Protein AF-0000000071014652 (afdb_homodimer)

Radius of gyration: 16.75 Å; Cα contacts (8 Å, |Δi|>4): 518; chains: 2; bounding box: 38×45×38 Å

Secondary structure (DSSP, 8-state):
-EE----SSS-EEEEEEEEBPTT-HHHHHHHHHHHHHHHTT-TT--SEEEEESSSSEEEEEEEESSHHHHHHHHTSHHHHHHH-HHHHHHHBSSPPEEEEEEEEEEES----/-EE----SSS-EEEEEEEEBPTT-HHHHHHHHHHHHHHHTT-TT--SEEEEESSSSEEEEEEEESSHHHHHHHHTSHHHHHHH-HHHHHHHBSSPPEEEEEEEEEEES----

Nearest PDB structures (foldseek):
  2pd1-assembly1_A  TM=9.153E-01  e=3.533E-10  Nitrosomonas europaea
  4zos-assembly1_C  TM=8.250E-01  e=2.456E-05  Yersinia enterocolitica subsp. enterocolitica 8081
  2gff-assembly1_A  TM=8.406E-01  e=6.151E-05  Yersinia pestis
  4dpo-assembly1_B  TM=8.652E-01  e=8.538E-05  Methanosarcina mazei Go1
  4hl9-assembly4_H  TM=8.209E-01  e=1.645E-04  Rhodospirillum rubrum ATCC 11170

Solvent-accessible surface area (backbone atoms only — not comparable to full-atom values): 11098 Å² total; per-residue (Å²): 84,81,43,65,63,80,78,72,83,41,39,26,31,43,44,32,44,35,42,34,25,91,89,22,40,67,58,49,53,48,48,49,52,53,34,49,62,37,41,74,75,33,46,35,54,12,38,33,35,33,34,36,55,48,86,44,35,34,34,35,44,36,27,14,48,20,60,68,32,46,53,52,45,55,75,31,64,41,33,48,58,70,63,35,52,72,62,46,62,69,34,27,71,52,77,49,38,35,34,33,27,40,47,77,44,66,56,63,76,53,32,94,85,81,42,64,64,80,79,73,84,40,40,28,32,42,44,32,44,36,43,34,25,92,91,22,39,67,58,49,54,49,49,50,52,52,33,49,64,37,42,73,75,32,46,36,54,12,38,33,36,34,33,36,55,48,88,45,34,34,34,34,44,35,28,12,48,21,60,66,32,47,53,52,46,54,76,31,63,42,31,49,57,69,62,35,52,74,62,45,60,70,34,27,71,54,77,49,38,35,33,33,28,40,46,78,43,66,54,62,77,56,34,93

Organism: NCBI:txid2759526

Foldseek 3Di:
DEDDDQPDKFKKKKKKKFFWDVPLLVVVVVLVVQLVVFCVPQQQKDDKDWADDDSGIIIIMIMGGTPVSVVVSCVTPNVVSLVPCVSRVVTTPDRMYMYIDDDPDDDDDGGD/DEDDDQPDKFKKKKKKKFFWDVPLLVVVVVLVVQLVVFCVPQQQKDDKDWADDDSGIIIIMIMGGTPVSVVVSCVTPNVVSLVPCVSRVVTTPDRMYMYIDDDPDDDDDGGD

InterPro domains:
  IPR011008 Dimeric alpha-beta barrel [SSF54909] (13-105)

Structure (mmCIF, N/CA/C/O backbone):
data_AF-0000000071014652-model_v1
#
loop_
_entity.id
_entity.type
_entity.pdbx_description
1 polymer 'Antibiotic biosynthesis monooxygenase'
#
loop_
_atom_site.group_PDB
_atom_site.id
_atom_site.type_symbol
_atom_site.label_atom_id
_atom_site.label_alt_id
_atom_site.label_comp_id
_atom_site.label_asym_id
_atom_site.label_entity_id
_atom_site.label_seq_id
_atom_site.pdbx_PDB_ins_code
_atom_site.Cartn_x
_atom_site.Cartn_y
_atom_site.Cartn_z
_atom_site.occupancy
_atom_site.B_iso_or_equiv
_atom_site.auth_seq_id
_atom_site.auth_comp_id
_atom_site.auth_asym_id
_atom_site.auth_atom_id
_atom_site.pdbx_PDB_model_num
ATOM 1 N N . MET A 1 1 ? -9.422 -13.297 3.721 1 87.81 1 MET A N 1
ATOM 2 C CA . MET A 1 1 ? -10.289 -12.438 4.516 1 87.81 1 MET A CA 1
ATOM 3 C C . MET A 1 1 ? -10.289 -11.008 3.971 1 87.81 1 MET A C 1
ATOM 5 O O . MET A 1 1 ? -9.266 -10.523 3.494 1 87.81 1 MET A O 1
ATOM 9 N N . VAL A 1 2 ? -11.555 -10.391 4.02 1 91 2 VAL A N 1
ATOM 10 C CA . VAL A 1 2 ? -11.68 -9.023 3.52 1 91 2 VAL A CA 1
ATOM 11 C C . VAL A 1 2 ? -12.18 -8.109 4.633 1 91 2 VAL A C 1
ATOM 13 O O . VAL A 1 2 ? -13.172 -8.414 5.297 1 91 2 VAL A O 1
ATOM 16 N N . THR A 1 3 ? -11.414 -7.051 4.844 1 95.62 3 THR A N 1
ATOM 17 C CA . THR A 1 3 ? -11.797 -6.055 5.84 1 95.62 3 THR A CA 1
ATOM 18 C C . THR A 1 3 ? -12 -4.691 5.191 1 95.62 3 THR A C 1
ATOM 20 O O . THR A 1 3 ? -11.312 -4.348 4.223 1 95.62 3 THR A O 1
ATOM 23 N N . GLY A 1 4 ? -12.938 -3.902 5.754 1 94.88 4 GLY A N 1
ATOM 24 C CA . GLY A 1 4 ? -13.195 -2.547 5.297 1 94.88 4 GLY A CA 1
ATOM 25 C C . GLY A 1 4 ? -14.469 -2.422 4.488 1 94.88 4 GLY A C 1
ATOM 26 O O . GLY A 1 4 ? -15.055 -3.428 4.082 1 94.88 4 GLY A O 1
ATOM 27 N N . GLU A 1 5 ? -14.93 -1.155 4.301 1 92.31 5 GLU A N 1
ATOM 28 C CA . GLU A 1 5 ? -16.156 -0.876 3.57 1 92.31 5 GLU A CA 1
ATOM 29 C C . GLU A 1 5 ? -15.883 -0.065 2.309 1 92.31 5 GLU A C 1
ATOM 31 O O . GLU A 1 5 ? -14.812 0.523 2.166 1 92.31 5 GLU A O 1
ATOM 36 N N . ASN A 1 6 ? -16.797 -0.067 1.393 1 92.88 6 ASN A N 1
ATOM 37 C CA . ASN A 1 6 ? -16.672 0.708 0.164 1 92.88 6 ASN A CA 1
ATOM 38 C C . ASN A 1 6 ? -16.75 2.207 0.435 1 92.88 6 ASN A C 1
ATOM 40 O O . ASN A 1 6 ? -16 2.99 -0.164 1 92.88 6 ASN A O 1
ATOM 44 N N . GLY A 1 7 ? -17.594 2.555 1.396 1 92.56 7 GLY A N 1
ATOM 45 C CA . GLY A 1 7 ? -17.844 3.975 1.589 1 92.56 7 GLY A CA 1
ATOM 46 C C . GLY A 1 7 ? -18.406 4.652 0.357 1 92.56 7 GLY A C 1
ATOM 47 O O . GLY A 1 7 ? -19.094 4.016 -0.444 1 92.56 7 GLY A O 1
ATOM 48 N N . GLU A 1 8 ? -18.203 5.992 0.242 1 95.25 8 GLU A N 1
ATOM 49 C CA . GLU A 1 8 ? -18.641 6.77 -0.912 1 95.25 8 GLU A CA 1
ATOM 50 C C . GLU A 1 8 ? -17.781 6.469 -2.139 1 95.25 8 GLU A C 1
ATOM 52 O O . GLU A 1 8 ? -16.594 6.172 -2.016 1 95.25 8 GLU A O 1
ATOM 57 N N . ASP A 1 9 ? -18.422 6.625 -3.289 1 97.81 9 ASP A N 1
ATOM 58 C CA . ASP A 1 9 ? -17.672 6.363 -4.516 1 97.81 9 ASP A CA 1
ATOM 59 C C . ASP A 1 9 ? -16.531 7.352 -4.68 1 97.81 9 ASP A C 1
ATOM 61 O O . ASP A 1 9 ? -16.578 8.461 -4.152 1 97.81 9 ASP A O 1
ATOM 65 N N . GLY A 1 10 ? -15.469 6.941 -5.383 1 97.69 10 GLY A N 1
ATOM 66 C CA . GLY A 1 10 ? -14.211 7.645 -5.602 1 97.69 10 GLY A CA 1
ATOM 67 C C . GLY A 1 10 ? -13.039 6.711 -5.836 1 97.69 10 GLY A C 1
ATOM 68 O O . GLY A 1 10 ? -13.227 5.523 -6.109 1 97.69 10 GLY A O 1
ATOM 69 N N . HIS A 1 11 ? -11.922 7.301 -5.777 1 98.44 11 HIS A N 1
ATOM 70 C CA . HIS A 1 11 ? -10.734 6.465 -5.934 1 98.44 11 HIS A CA 1
ATOM 71 C C . HIS A 1 11 ? -10.609 5.465 -4.789 1 98.44 11 HIS A C 1
ATOM 73 O O . HIS A 1 11 ? -10.781 5.824 -3.625 1 98.44 11 HIS A O 1
ATOM 79 N N . LYS A 1 12 ? -10.352 4.16 -5.141 1 98.5 12 LYS A N 1
ATOM 80 C CA . LYS A 1 12 ? -10.266 3.049 -4.199 1 98.5 12 LYS A CA 1
ATOM 81 C C . LYS A 1 12 ? -8.914 2.338 -4.312 1 98.5 12 LYS A C 1
ATOM 83 O O . LYS A 1 12 ? -8.203 2.5 -5.305 1 98.5 12 LYS A O 1
ATOM 88 N N . ALA A 1 13 ? -8.641 1.597 -3.273 1 98.38 13 ALA A N 1
ATOM 89 C CA . ALA A 1 13 ? -7.473 0.725 -3.336 1 98.38 13 ALA A CA 1
ATOM 90 C C . ALA A 1 13 ? -7.688 -0.542 -2.512 1 98.38 13 ALA A C 1
ATOM 92 O O . ALA A 1 13 ? -8.625 -0.62 -1.715 1 98.38 13 ALA A O 1
ATOM 93 N N . PHE A 1 14 ? -6.918 -1.522 -2.83 1 98.12 14 PHE A N 1
ATOM 94 C CA . PHE A 1 14 ? -6.68 -2.654 -1.94 1 98.12 14 PHE A CA 1
ATOM 95 C C . PHE A 1 14 ? -5.266 -2.605 -1.369 1 98.12 14 PHE A C 1
ATOM 97 O O . PHE A 1 14 ? -4.316 -2.27 -2.078 1 98.12 14 PHE A O 1
ATOM 104 N N . TYR A 1 15 ? -5.172 -2.846 -0.103 1 98.31 15 TYR A N 1
ATOM 105 C CA . TYR A 1 15 ? -3.945 -3.389 0.469 1 98.31 15 TYR A CA 1
ATOM 106 C C . TYR A 1 15 ? -4.113 -4.863 0.821 1 98.31 15 TYR A C 1
ATOM 108 O O . TYR A 1 15 ? -5.055 -5.234 1.528 1 98.31 15 TYR A O 1
ATOM 116 N N . ILE A 1 16 ? -3.203 -5.699 0.395 1 98 16 ILE A N 1
ATOM 117 C CA . ILE A 1 16 ? -3.303 -7.137 0.625 1 98 16 ILE A CA 1
ATOM 118 C C . ILE A 1 16 ? -2.053 -7.629 1.353 1 98 16 ILE A C 1
ATOM 120 O O . ILE A 1 16 ? -0.931 -7.387 0.904 1 98 16 ILE A O 1
ATOM 124 N N . HIS A 1 17 ? -2.256 -8.227 2.457 1 98 17 HIS A N 1
ATOM 125 C CA . HIS A 1 17 ? -1.185 -8.836 3.238 1 98 17 HIS A CA 1
ATOM 126 C C . HIS A 1 17 ? -1.056 -10.328 2.93 1 98 17 HIS A C 1
ATOM 128 O O . HIS A 1 17 ? -2.051 -11.055 2.936 1 98 17 HIS A O 1
ATOM 134 N N . ILE A 1 18 ? 0.163 -10.75 2.676 1 98.31 18 ILE A N 1
ATOM 135 C CA . ILE A 1 18 ? 0.426 -12.117 2.236 1 98.31 18 ILE A CA 1
ATOM 136 C C . ILE A 1 18 ? 1.595 -12.695 3.029 1 98.31 18 ILE A C 1
ATOM 138 O O . ILE A 1 18 ? 2.684 -12.117 3.059 1 98.31 18 ILE A O 1
ATOM 142 N N . GLU A 1 19 ? 1.359 -13.828 3.664 1 98.56 19 GLU A N 1
ATOM 143 C CA . GLU A 1 19 ? 2.404 -14.516 4.422 1 98.56 19 GLU A CA 1
ATOM 144 C C . GLU A 1 19 ? 2.725 -15.875 3.812 1 98.56 19 GLU A C 1
ATOM 146 O O . GLU A 1 19 ? 1.879 -16.766 3.805 1 98.56 19 GLU A O 1
ATOM 151 N N . ALA A 1 20 ? 3.967 -16.062 3.412 1 98.75 20 ALA A N 1
ATOM 152 C CA . ALA A 1 20 ? 4.414 -17.328 2.82 1 98.75 20 ALA A CA 1
ATOM 153 C C . ALA A 1 20 ? 4.637 -18.391 3.895 1 98.75 20 ALA A C 1
ATOM 155 O O . ALA A 1 20 ? 5.129 -18.078 4.984 1 98.75 20 ALA A O 1
ATOM 156 N N . ARG A 1 21 ? 4.332 -19.625 3.531 1 98.38 21 ARG A N 1
ATOM 157 C CA . ARG A 1 21 ? 4.852 -20.734 4.324 1 98.38 21 ARG A CA 1
ATOM 158 C C . ARG A 1 21 ? 6.371 -20.812 4.223 1 98.38 21 ARG A C 1
ATOM 160 O O . ARG A 1 21 ? 6.945 -20.531 3.17 1 98.38 21 ARG A O 1
ATOM 167 N N . PRO A 1 22 ? 6.941 -21.281 5.41 1 97.81 22 PRO A N 1
ATOM 168 C CA . PRO A 1 22 ? 8.391 -21.469 5.309 1 97.81 22 PRO A CA 1
ATOM 169 C C . PRO A 1 22 ? 8.789 -22.359 4.129 1 97.81 22 PRO A C 1
ATOM 171 O O . PRO A 1 22 ? 8.227 -23.438 3.943 1 97.81 22 PRO A O 1
ATOM 174 N N . GLY A 1 23 ? 9.688 -21.828 3.307 1 98.44 23 GLY A N 1
ATOM 175 C CA . GLY A 1 23 ? 10.18 -22.578 2.168 1 98.44 23 GLY A CA 1
ATOM 176 C C . GLY A 1 23 ? 9.383 -22.344 0.901 1 98.44 23 GLY A C 1
ATOM 177 O O . GLY A 1 23 ? 9.734 -22.844 -0.167 1 98.44 23 GLY A O 1
ATOM 178 N N . LYS A 1 24 ? 8.32 -21.562 0.998 1 98.75 24 LYS A N 1
ATOM 179 C CA . LYS A 1 24 ? 7.438 -21.344 -0.147 1 98.75 24 LYS A CA 1
ATOM 180 C C . LYS A 1 24 ? 7.543 -19.906 -0.658 1 98.75 24 LYS A C 1
ATOM 182 O O . LYS A 1 24 ? 6.648 -19.438 -1.36 1 98.75 24 LYS A O 1
ATOM 187 N N . GLU A 1 25 ? 8.625 -19.25 -0.321 1 98.62 25 GLU A N 1
ATOM 188 C CA . GLU A 1 25 ? 8.789 -17.844 -0.679 1 98.62 25 GLU A CA 1
ATOM 189 C C . GLU A 1 25 ? 8.812 -17.656 -2.193 1 98.62 25 GLU A C 1
ATOM 191 O O . GLU A 1 25 ? 8.18 -16.75 -2.723 1 98.62 25 GLU A O 1
ATOM 196 N N . ASP A 1 26 ? 9.516 -18.516 -2.896 1 98.62 26 ASP A N 1
ATOM 197 C CA . ASP A 1 26 ? 9.609 -18.391 -4.348 1 98.62 26 ASP A CA 1
ATOM 198 C C . ASP A 1 26 ? 8.266 -18.656 -5.012 1 98.62 26 ASP A C 1
ATOM 200 O O . ASP A 1 26 ? 7.953 -18.078 -6.055 1 98.62 26 ASP A O 1
ATOM 204 N N . ASP A 1 27 ? 7.508 -19.484 -4.426 1 98.69 27 ASP A N 1
ATOM 205 C CA . ASP A 1 27 ? 6.172 -19.766 -4.949 1 98.69 27 ASP A CA 1
ATOM 206 C C . ASP A 1 27 ? 5.27 -18.547 -4.82 1 98.69 27 ASP A C 1
ATOM 208 O O . ASP A 1 27 ? 4.434 -18.281 -5.691 1 98.69 27 ASP A O 1
ATOM 212 N N . VAL A 1 28 ? 5.426 -17.812 -3.752 1 98.56 28 VAL A N 1
ATOM 213 C CA . VAL A 1 28 ? 4.645 -16.594 -3.568 1 98.56 28 VAL A CA 1
ATOM 214 C C . VAL A 1 28 ? 5.082 -15.539 -4.582 1 98.56 28 VAL A C 1
ATOM 216 O O . VAL A 1 28 ? 4.246 -14.836 -5.16 1 98.56 28 VAL A O 1
ATOM 219 N N . VAL A 1 29 ? 6.379 -15.477 -4.824 1 98.62 29 VAL A N 1
ATOM 220 C CA . VAL A 1 29 ? 6.879 -14.555 -5.84 1 98.62 29 VAL A CA 1
ATOM 221 C C . VAL A 1 29 ? 6.285 -14.914 -7.199 1 98.62 29 VAL A C 1
ATOM 223 O O . VAL A 1 29 ? 5.879 -14.031 -7.957 1 98.62 29 VAL A O 1
ATOM 226 N N . GLN A 1 30 ? 6.188 -16.172 -7.488 1 98.31 30 GLN A N 1
ATOM 227 C CA . GLN A 1 30 ? 5.578 -16.625 -8.734 1 98.31 30 GLN A CA 1
ATOM 228 C C . GLN A 1 30 ? 4.094 -16.266 -8.781 1 98.31 30 GLN A C 1
ATOM 230 O O . GLN A 1 30 ? 3.574 -15.867 -9.828 1 98.31 30 GLN A O 1
ATOM 235 N N . MET A 1 31 ? 3.455 -16.422 -7.676 1 97.81 31 MET A N 1
ATOM 236 C CA . MET A 1 31 ? 2.049 -16.047 -7.613 1 97.81 31 MET A CA 1
ATOM 237 C C . MET A 1 31 ? 1.873 -14.562 -7.926 1 97.81 31 MET A C 1
ATOM 239 O O . MET A 1 31 ? 0.966 -14.18 -8.664 1 97.81 31 MET A O 1
ATOM 243 N N . LEU A 1 32 ? 2.707 -13.727 -7.359 1 98.06 32 LEU A N 1
ATOM 244 C CA . LEU A 1 32 ? 2.658 -12.297 -7.637 1 98.06 32 LEU A CA 1
ATOM 245 C C . LEU A 1 32 ? 2.895 -12.023 -9.117 1 98.06 32 LEU A C 1
ATOM 247 O O . LEU A 1 32 ? 2.254 -11.141 -9.695 1 98.06 32 LEU A O 1
ATOM 251 N N . ARG A 1 33 ? 3.801 -12.789 -9.711 1 98.06 33 ARG A N 1
ATOM 252 C CA . ARG A 1 33 ? 4.062 -12.648 -11.141 1 98.06 33 ARG A CA 1
ATOM 253 C C . ARG A 1 33 ? 2.83 -13.008 -11.961 1 98.06 33 ARG A C 1
ATOM 255 O O . ARG A 1 33 ? 2.523 -12.352 -12.961 1 98.06 33 ARG A O 1
ATOM 262 N N . ASP A 1 34 ? 2.209 -14.055 -11.562 1 97.31 34 ASP A N 1
ATOM 263 C CA . ASP A 1 34 ? 0.998 -14.477 -12.258 1 97.31 34 ASP A CA 1
ATOM 264 C C . ASP A 1 34 ? -0.098 -13.422 -12.148 1 97.31 34 ASP A C 1
ATOM 266 O O . ASP A 1 34 ? -0.785 -13.133 -13.133 1 97.31 34 ASP A O 1
ATOM 270 N N . ILE A 1 35 ? -0.308 -12.875 -10.977 1 96.81 35 ILE A N 1
ATOM 271 C CA . ILE A 1 35 ? -1.307 -11.828 -10.766 1 96.81 35 ILE A CA 1
ATOM 272 C C . ILE A 1 35 ? -0.972 -10.617 -11.633 1 96.81 35 ILE A C 1
ATOM 274 O O . ILE A 1 35 ? -1.857 -10.031 -12.258 1 96.81 35 ILE A O 1
ATOM 278 N N . TYR A 1 36 ? 0.297 -10.289 -11.656 1 97.19 36 TYR A N 1
ATOM 279 C CA . TYR A 1 36 ? 0.774 -9.195 -12.492 1 97.19 36 TYR A CA 1
ATOM 280 C C . TYR A 1 36 ? 0.375 -9.414 -13.945 1 97.19 36 TYR A C 1
ATOM 282 O O . TYR A 1 36 ? -0.113 -8.492 -14.609 1 97.19 36 TYR A O 1
ATOM 290 N N . GLY A 1 37 ? 0.595 -10.555 -14.445 1 96.69 37 GLY A N 1
ATOM 291 C CA . GLY A 1 37 ? 0.185 -10.883 -15.797 1 96.69 37 GLY A CA 1
ATOM 292 C C . GLY A 1 37 ? -1.289 -10.633 -16.062 1 96.69 37 GLY A C 1
ATOM 293 O O . GLY A 1 37 ? -1.663 -10.125 -17.109 1 96.69 37 GLY A O 1
ATOM 294 N N . CYS A 1 38 ? -2.111 -10.914 -15.102 1 95.31 38 CYS A N 1
ATOM 295 C CA . CYS A 1 38 ? -3.551 -10.719 -15.227 1 95.31 38 CYS A CA 1
ATOM 296 C C . CYS A 1 38 ? -3.9 -9.234 -15.219 1 95.31 38 CYS A C 1
ATOM 298 O O . CYS A 1 38 ? -4.715 -8.781 -16.016 1 95.31 38 CYS A O 1
ATOM 300 N N . VAL A 1 39 ? -3.332 -8.445 -14.273 1 95.19 39 VAL A N 1
ATOM 301 C CA . VAL A 1 39 ? -3.736 -7.062 -14.055 1 95.19 39 VAL A CA 1
ATOM 302 C C . VAL A 1 39 ? -3.324 -6.207 -15.25 1 95.19 39 VAL A C 1
ATOM 304 O O . VAL A 1 39 ? -3.906 -5.145 -15.492 1 95.19 39 VAL A O 1
ATOM 307 N N . LEU A 1 40 ? -2.301 -6.707 -16.031 1 95 40 LEU A N 1
ATOM 308 C CA . LEU A 1 40 ? -1.867 -5.969 -17.219 1 95 40 LEU A CA 1
ATOM 309 C C . LEU A 1 40 ? -3.01 -5.82 -18.219 1 95 40 LEU A C 1
ATOM 311 O O . LEU A 1 40 ? -3.07 -4.832 -18.953 1 95 40 LEU A O 1
ATOM 315 N N . ASP A 1 41 ? -3.961 -6.676 -18.156 1 92.12 41 ASP A N 1
ATOM 316 C CA . ASP A 1 41 ? -5.074 -6.672 -19.109 1 92.12 41 ASP A CA 1
ATOM 317 C C . ASP A 1 41 ? -6.316 -6.039 -18.484 1 92.12 41 ASP A C 1
ATOM 319 O O . ASP A 1 41 ? -7.391 -6.043 -19.094 1 92.12 41 ASP A O 1
ATOM 323 N N . GLU A 1 42 ? -6.172 -5.523 -17.297 1 94.25 42 GLU A N 1
ATOM 324 C CA . GLU A 1 42 ? -7.285 -4.891 -16.594 1 94.25 42 GLU A CA 1
ATOM 325 C C . GLU A 1 42 ? -7.152 -3.373 -16.594 1 94.25 42 GLU A C 1
ATOM 327 O O . GLU A 1 42 ? -6.418 -2.807 -15.781 1 94.25 42 GLU A O 1
ATOM 332 N N . SER A 1 43 ? -7.949 -2.721 -17.406 1 93.56 43 SER A N 1
ATOM 333 C CA . SER A 1 43 ? -7.7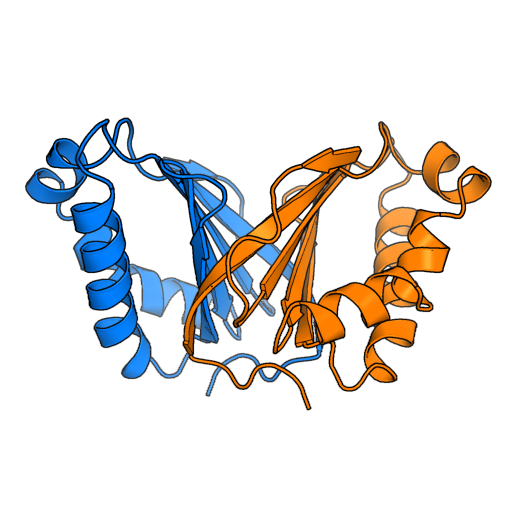62 -1.296 -17.656 1 93.56 43 SER A CA 1
ATOM 334 C C . SER A 1 43 ? -8.062 -0.473 -16.406 1 93.56 43 SER A C 1
ATOM 336 O O . SER A 1 43 ? -7.438 0.567 -16.172 1 93.56 43 SER A O 1
ATOM 338 N N . ALA A 1 44 ? -8.961 -0.932 -15.547 1 95.19 44 ALA A N 1
ATOM 339 C CA . ALA A 1 44 ? -9.344 -0.152 -14.375 1 95.19 44 ALA A CA 1
ATOM 340 C C . ALA A 1 44 ? -8.422 -0.45 -13.195 1 95.19 44 ALA A C 1
ATOM 342 O O . ALA A 1 44 ? -8.531 0.185 -12.141 1 95.19 44 ALA A O 1
ATOM 343 N N . THR A 1 45 ? -7.508 -1.448 -13.359 1 94.5 45 THR A N 1
ATOM 344 C CA . THR A 1 45 ? -6.594 -1.809 -12.281 1 94.5 45 THR A CA 1
ATOM 345 C C . THR A 1 45 ? -5.238 -1.138 -12.469 1 94.5 45 THR A C 1
ATOM 347 O O . THR A 1 45 ? -4.516 -1.447 -13.422 1 94.5 45 THR A O 1
ATOM 350 N N . GLY A 1 46 ? -4.957 -0.278 -11.414 1 92.06 46 GLY A N 1
ATOM 351 C CA . GLY A 1 46 ? -3.658 0.371 -11.375 1 92.06 46 GLY A CA 1
ATOM 352 C C . GLY A 1 46 ? -3.736 1.84 -11.008 1 92.06 46 GLY A C 1
ATOM 353 O O . GLY A 1 46 ? -4.777 2.477 -11.188 1 92.06 46 GLY A O 1
ATOM 354 N N . PRO A 1 47 ? -2.482 2.146 -10.602 1 97.56 47 PRO A N 1
ATOM 355 C CA . PRO A 1 47 ? -1.188 1.494 -10.391 1 97.56 47 PRO A CA 1
ATOM 356 C C . PRO A 1 47 ? -1.293 0.222 -9.555 1 97.56 47 PRO A C 1
ATOM 358 O O . PRO A 1 47 ? -2.203 0.095 -8.734 1 97.56 47 PRO A O 1
ATOM 361 N N . TRP A 1 48 ? -0.427 -0.73 -9.828 1 98.12 48 TRP A N 1
ATOM 362 C CA . TRP A 1 48 ? -0.339 -2.012 -9.133 1 98.12 48 TRP A CA 1
ATOM 363 C C . TRP A 1 48 ? 1.098 -2.305 -8.711 1 98.12 48 TRP A C 1
ATOM 365 O O . TRP A 1 48 ? 2.027 -2.143 -9.508 1 98.12 48 TRP A O 1
ATOM 375 N N . PHE A 1 49 ? 1.269 -2.779 -7.398 1 98.75 49 PHE A N 1
ATOM 376 C CA . PHE A 1 49 ? 2.592 -3.08 -6.863 1 98.75 49 PHE A CA 1
ATOM 377 C C . PHE A 1 49 ? 2.576 -4.395 -6.09 1 98.75 49 PHE A C 1
ATOM 379 O O . PHE A 1 49 ? 1.816 -4.547 -5.129 1 98.75 49 PHE A O 1
ATOM 386 N N . GLY A 1 50 ? 3.344 -5.359 -6.477 1 98.62 50 GLY A N 1
ATOM 387 C CA . GLY A 1 50 ? 3.74 -6.465 -5.617 1 98.62 50 GLY A CA 1
ATOM 388 C C . GLY A 1 50 ? 5 -6.18 -4.824 1 98.62 50 GLY A C 1
ATOM 389 O O . GLY A 1 50 ? 6.031 -5.812 -5.395 1 98.62 50 GLY A O 1
ATOM 390 N N . VAL A 1 51 ? 4.902 -6.367 -3.477 1 98.75 51 VAL A N 1
ATOM 391 C CA . VAL A 1 51 ? 6 -5.898 -2.637 1 98.75 51 VAL A CA 1
ATOM 392 C C . VAL A 1 51 ? 6.422 -7.004 -1.672 1 98.75 51 VAL A C 1
ATOM 394 O O . VAL A 1 51 ? 5.68 -7.965 -1.454 1 98.75 51 VAL A O 1
ATOM 397 N N . ARG A 1 52 ? 7.629 -6.863 -1.158 1 98.56 52 ARG A N 1
ATOM 398 C CA . ARG A 1 52 ? 8.164 -7.754 -0.134 1 98.56 52 ARG A CA 1
ATOM 399 C C . ARG A 1 52 ? 8.633 -6.965 1.085 1 98.56 52 ARG A C 1
ATOM 401 O O . ARG A 1 52 ? 9.383 -5.992 0.954 1 98.56 52 ARG A O 1
ATOM 408 N N . TYR A 1 53 ? 8.156 -7.383 2.301 1 97.94 53 TYR A N 1
ATOM 409 C CA . TYR A 1 53 ? 8.523 -6.773 3.574 1 97.94 53 TYR A CA 1
ATOM 410 C C . TYR A 1 53 ? 9.719 -7.488 4.195 1 97.94 53 TYR A C 1
ATOM 412 O O . TYR A 1 53 ? 10.594 -6.844 4.777 1 97.94 53 TYR A O 1
ATOM 420 N N . SER A 1 54 ? 9.68 -8.742 4.133 1 97.06 54 SER A N 1
ATOM 421 C CA . SER A 1 54 ?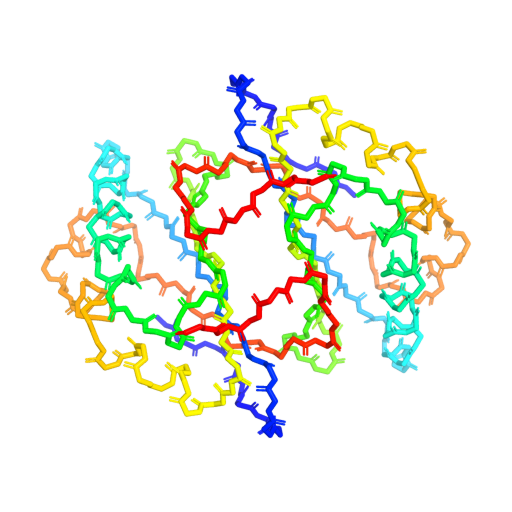 10.648 -9.672 4.711 1 97.06 54 SER A CA 1
ATOM 422 C C . SER A 1 54 ? 10.773 -10.938 3.871 1 97.06 54 SER A C 1
ATOM 424 O O . SER A 1 54 ? 10.086 -11.086 2.859 1 97.06 54 SER A O 1
ATOM 426 N N . PRO A 1 55 ? 11.617 -11.812 4.246 1 96.19 55 PRO A N 1
ATOM 427 C CA . PRO A 1 55 ? 11.742 -13.031 3.445 1 96.19 55 PRO A CA 1
ATOM 428 C C . PRO A 1 55 ? 10.406 -13.75 3.254 1 96.19 55 PRO A C 1
ATOM 430 O O . PRO A 1 55 ? 10.148 -14.305 2.186 1 96.19 55 PRO A O 1
ATOM 433 N N . THR A 1 56 ? 9.5 -13.68 4.273 1 97.88 56 THR A N 1
ATOM 434 C CA . THR A 1 56 ? 8.297 -14.5 4.18 1 97.88 56 THR A CA 1
ATOM 435 C C . THR A 1 56 ? 7.051 -13.625 4.062 1 97.88 56 THR A C 1
ATOM 437 O O . THR A 1 56 ? 5.945 -14.133 3.865 1 97.88 56 THR A O 1
ATOM 440 N N . THR A 1 57 ? 7.184 -12.266 4.246 1 98.31 57 THR A N 1
ATOM 441 C CA . THR A 1 57 ? 6.031 -11.375 4.238 1 98.31 57 THR A CA 1
ATOM 442 C C . THR A 1 57 ? 5.996 -10.547 2.957 1 98.31 57 THR A C 1
ATOM 444 O O . THR A 1 57 ? 6.957 -9.844 2.639 1 98.31 57 THR A O 1
ATOM 447 N N . PHE A 1 58 ? 4.871 -10.672 2.262 1 98.75 58 PHE A N 1
ATOM 448 C CA . PHE A 1 58 ? 4.641 -9.977 1 1 98.75 58 PHE A CA 1
ATOM 449 C C . PHE A 1 58 ? 3.352 -9.164 1.057 1 98.75 58 PHE A C 1
ATOM 451 O O . PHE A 1 58 ? 2.617 -9.227 2.045 1 98.75 58 PHE A O 1
ATOM 458 N N . GLY A 1 59 ? 3.141 -8.414 -0.022 1 98.44 59 GLY A N 1
ATOM 459 C CA . GLY A 1 59 ? 1.916 -7.637 -0.125 1 98.44 59 GLY A CA 1
ATOM 460 C C . GLY A 1 59 ? 1.633 -7.152 -1.535 1 98.44 59 GLY A C 1
ATOM 461 O O . GLY A 1 59 ? 2.463 -7.32 -2.432 1 98.44 59 GLY A O 1
ATOM 462 N N . ILE A 1 60 ? 0.483 -6.629 -1.677 1 98.69 60 ILE A N 1
ATOM 463 C CA . ILE A 1 60 ? 0.066 -5.93 -2.887 1 98.69 60 ILE A CA 1
ATOM 464 C C . ILE A 1 60 ? -0.608 -4.613 -2.516 1 98.69 60 ILE A C 1
ATOM 466 O O . ILE A 1 60 ? -1.413 -4.559 -1.582 1 98.69 60 ILE A O 1
ATOM 470 N N . PHE A 1 61 ? -0.209 -3.604 -3.102 1 98.75 61 PHE A N 1
ATOM 471 C CA . PHE A 1 61 ? -1.01 -2.387 -3.162 1 98.75 61 PHE A CA 1
ATOM 472 C C . PHE A 1 61 ? -1.513 -2.139 -4.578 1 98.75 61 PHE A C 1
ATOM 474 O O . PHE A 1 61 ? -0.738 -2.193 -5.535 1 98.75 61 PHE A O 1
ATOM 481 N N . GLU A 1 62 ? -2.732 -1.825 -4.742 1 98.56 62 GLU A N 1
ATOM 482 C CA . GLU A 1 62 ? -3.312 -1.564 -6.055 1 98.56 62 GLU A CA 1
ATOM 483 C C . GLU A 1 62 ? -4.469 -0.572 -5.965 1 98.56 62 GLU A C 1
ATOM 485 O O . GLU A 1 62 ? -5.27 -0.631 -5.031 1 98.56 62 GLU A O 1
ATOM 490 N N . ALA A 1 63 ? -4.586 0.321 -6.918 1 98.38 63 ALA A N 1
ATOM 491 C CA . ALA A 1 63 ? -5.566 1.4 -6.887 1 98.38 63 ALA A CA 1
ATOM 492 C C . ALA A 1 63 ? -6.496 1.332 -8.094 1 98.38 63 ALA A C 1
ATOM 494 O O . ALA A 1 63 ? -6.145 0.748 -9.125 1 98.38 63 ALA A O 1
ATOM 495 N N . PHE A 1 64 ? -7.664 1.881 -7.918 1 98.25 64 PHE A N 1
ATOM 496 C CA . PHE A 1 64 ? -8.758 1.841 -8.883 1 98.25 64 PHE A CA 1
ATOM 497 C C . PHE A 1 64 ? -9.445 3.195 -8.977 1 98.25 64 PHE A C 1
ATOM 499 O O . PHE A 1 64 ? -9.5 3.938 -7.992 1 98.25 64 PHE A O 1
ATOM 506 N N . PRO A 1 65 ? -10.047 3.49 -10.156 1 98.12 65 PRO A N 1
ATOM 507 C CA . PRO A 1 65 ? -10.672 4.809 -10.305 1 98.12 65 PRO A CA 1
ATOM 508 C C . PRO A 1 65 ? -11.945 4.953 -9.477 1 98.12 65 PRO A C 1
ATOM 510 O O . PRO A 1 65 ? -12.375 6.07 -9.18 1 98.12 65 PRO A O 1
ATOM 513 N N . ASN A 1 66 ? -12.57 3.875 -9.18 1 98.19 66 ASN A N 1
ATOM 514 C CA . ASN A 1 66 ? -13.828 3.881 -8.445 1 98.19 66 ASN A CA 1
ATOM 515 C C . ASN A 1 66 ? -14.211 2.479 -7.98 1 98.19 66 ASN A C 1
ATOM 517 O O . ASN A 1 66 ? -13.461 1.523 -8.188 1 98.19 66 ASN A O 1
ATOM 521 N N . ILE A 1 67 ? -15.367 2.365 -7.289 1 97.75 67 ILE A N 1
ATOM 522 C CA . ILE A 1 67 ? -15.852 1.102 -6.738 1 97.75 67 ILE A CA 1
ATOM 523 C C . ILE A 1 67 ? -16.078 0.101 -7.871 1 97.75 67 ILE A C 1
ATOM 525 O O . ILE A 1 67 ? -15.719 -1.073 -7.75 1 97.75 67 ILE A O 1
ATOM 529 N N . ALA A 1 68 ? -16.609 0.562 -8.969 1 97 68 ALA A N 1
ATOM 530 C CA . ALA A 1 68 ? -16.891 -0.32 -10.102 1 97 68 ALA A CA 1
ATOM 531 C C . ALA A 1 68 ? -15.594 -0.935 -10.641 1 97 68 ALA A C 1
ATOM 533 O O . ALA A 1 68 ? -15.555 -2.123 -10.969 1 97 68 ALA A O 1
ATOM 534 N N . GLY A 1 69 ? -14.578 -0.146 -10.773 1 96.56 69 GLY A N 1
ATOM 535 C CA . GLY A 1 69 ? -13.281 -0.646 -11.211 1 96.56 69 GLY A CA 1
ATOM 536 C C . GLY A 1 69 ? -12.695 -1.686 -10.281 1 96.56 69 GLY A C 1
ATOM 537 O O . GLY A 1 69 ? -12.156 -2.697 -10.727 1 96.56 69 GLY A O 1
ATOM 538 N N . ARG A 1 70 ? -12.773 -1.44 -8.992 1 96.69 70 ARG A N 1
ATOM 539 C CA . ARG A 1 70 ? -12.289 -2.404 -8.016 1 96.69 70 ARG A CA 1
ATOM 540 C C . ARG A 1 70 ? -13.094 -3.697 -8.07 1 96.69 70 ARG A C 1
ATOM 542 O O . ARG A 1 70 ? -12.531 -4.789 -7.984 1 96.69 70 ARG A O 1
ATOM 549 N N . ASP A 1 71 ? -14.422 -3.594 -8.242 1 94.81 71 ASP A N 1
ATOM 550 C CA . ASP A 1 71 ? -15.273 -4.773 -8.336 1 94.81 71 ASP A CA 1
ATOM 551 C C . ASP A 1 71 ? -14.922 -5.609 -9.562 1 94.81 71 ASP A C 1
ATOM 553 O O . ASP A 1 71 ? -14.922 -6.84 -9.508 1 94.81 71 ASP A O 1
ATOM 557 N N . ALA A 1 72 ? -14.594 -4.957 -10.641 1 93.75 72 ALA A N 1
ATOM 558 C CA . ALA A 1 72 ? -14.219 -5.66 -11.859 1 93.75 72 ALA A CA 1
ATOM 559 C C . ALA A 1 72 ? -12.93 -6.457 -11.664 1 93.75 72 ALA A C 1
ATOM 561 O O . ALA A 1 72 ? -12.766 -7.535 -12.234 1 93.75 72 ALA A O 1
ATOM 562 N N . HIS A 1 73 ? -12.016 -5.902 -10.891 1 93.06 73 HIS A N 1
ATOM 563 C CA . HIS A 1 73 ? -10.758 -6.578 -10.57 1 93.06 73 HIS A CA 1
ATOM 564 C C . HIS A 1 73 ? -11.008 -7.848 -9.773 1 93.06 73 HIS A C 1
ATOM 566 O O . HIS A 1 73 ? -10.359 -8.875 -10 1 93.06 73 HIS A O 1
ATOM 572 N N . VAL A 1 74 ? -11.945 -7.809 -8.82 1 91.62 74 VAL A N 1
ATOM 573 C CA . VAL A 1 74 ? -12.227 -8.93 -7.93 1 91.62 74 VAL A CA 1
ATOM 574 C C . VAL A 1 74 ? -12.75 -10.109 -8.734 1 91.62 74 VAL A C 1
ATOM 576 O O . VAL A 1 74 ? -12.43 -11.266 -8.438 1 91.62 74 VAL A O 1
ATOM 579 N N . VAL A 1 75 ? -13.43 -9.82 -9.781 1 89.44 75 VAL A N 1
ATOM 580 C CA . VAL A 1 75 ? -14.031 -10.914 -10.547 1 89.44 75 VAL A CA 1
ATOM 581 C C . VAL A 1 75 ? -13.117 -11.305 -11.703 1 89.44 75 VAL A C 1
ATOM 583 O O . VAL A 1 75 ? -13.383 -12.273 -12.414 1 89.44 75 VAL A O 1
ATOM 586 N N . GLY A 1 76 ? -12.031 -10.617 -11.859 1 87.69 76 GLY A N 1
ATOM 587 C CA . GLY A 1 76 ? -11.086 -10.883 -12.938 1 87.69 76 GLY A CA 1
ATOM 588 C C . GLY A 1 76 ? -10.023 -11.891 -12.57 1 87.69 76 GLY A C 1
ATOM 589 O O . GLY A 1 76 ? -10.141 -12.578 -11.547 1 87.69 76 GLY A O 1
ATOM 590 N N . GLY A 1 77 ? -9.008 -11.984 -13.422 1 83.94 77 GLY A N 1
ATOM 591 C CA . GLY A 1 77 ? -7.984 -13.016 -13.32 1 83.94 77 GLY A CA 1
ATOM 592 C C . GLY A 1 77 ? -7.168 -12.922 -12.047 1 83.94 77 GLY A C 1
ATOM 593 O O . GLY A 1 77 ? -6.781 -13.945 -11.477 1 83.94 77 GLY A O 1
ATOM 594 N N . GLY A 1 78 ? -6.891 -11.703 -11.555 1 82.44 78 GLY A N 1
ATOM 595 C CA . GLY A 1 78 ? -6.191 -11.547 -10.289 1 82.44 78 GLY A CA 1
ATOM 596 C C . GLY A 1 78 ? -6.945 -12.141 -9.109 1 82.44 78 GLY A C 1
ATOM 597 O O . GLY A 1 78 ? -6.355 -12.82 -8.273 1 82.44 78 GLY A O 1
ATOM 598 N N . GLY A 1 79 ? -8.195 -11.859 -9.109 1 85.88 79 GLY A N 1
ATOM 599 C CA . GLY A 1 79 ? -9.055 -12.438 -8.086 1 85.88 79 GLY A CA 1
ATOM 600 C C . GLY A 1 79 ? -9.148 -13.945 -8.164 1 85.88 79 GLY A C 1
ATOM 601 O O . GLY A 1 79 ? -9.164 -14.625 -7.137 1 85.88 79 GLY A O 1
ATOM 602 N N . ASP A 1 80 ? -9.109 -14.516 -9.352 1 89.06 80 ASP A N 1
ATOM 603 C CA . ASP A 1 80 ? -9.164 -15.961 -9.562 1 89.06 80 ASP A CA 1
ATOM 604 C C . ASP A 1 80 ? -7.969 -16.656 -8.906 1 89.06 80 ASP A C 1
ATOM 606 O O . ASP A 1 80 ? -8.117 -17.734 -8.328 1 89.06 80 ASP A O 1
ATOM 610 N N . ILE A 1 81 ? -6.93 -16.031 -8.984 1 88.56 81 ILE A N 1
ATOM 611 C CA . ILE A 1 81 ? -5.707 -16.625 -8.453 1 88.56 81 ILE A CA 1
ATOM 612 C C . ILE A 1 81 ? -5.793 -16.719 -6.93 1 88.56 81 ILE A C 1
ATOM 614 O O . ILE A 1 81 ? -5.418 -17.719 -6.34 1 88.56 81 ILE A O 1
ATOM 618 N N . PHE A 1 82 ? -6.348 -15.703 -6.332 1 86.88 82 PHE A N 1
ATOM 619 C CA . PHE A 1 82 ? -6.512 -15.742 -4.883 1 86.88 82 PHE A CA 1
ATOM 620 C C . PHE A 1 82 ? -7.566 -16.766 -4.48 1 86.88 82 PHE A C 1
ATOM 622 O O . PHE A 1 82 ? -7.512 -17.328 -3.383 1 86.88 82 PHE A O 1
ATOM 629 N N . ARG A 1 83 ? -8.445 -17.031 -5.406 1 89.31 83 ARG A N 1
ATOM 630 C CA . ARG A 1 83 ? -9.531 -17.953 -5.086 1 89.31 83 ARG A CA 1
ATOM 631 C C . ARG A 1 83 ? -9.125 -19.391 -5.344 1 89.31 83 ARG A C 1
ATOM 633 O O . ARG A 1 83 ? -9.891 -20.328 -5.051 1 89.31 83 ARG A O 1
ATOM 640 N N . ASP A 1 84 ? -7.988 -19.562 -5.93 1 92.44 84 ASP A N 1
ATOM 641 C CA . ASP A 1 84 ? -7.465 -20.922 -6.062 1 92.44 84 ASP A CA 1
ATOM 642 C C . ASP A 1 84 ? -7.016 -21.469 -4.711 1 92.44 84 ASP A C 1
ATOM 644 O O . ASP A 1 84 ? -5.82 -21.469 -4.402 1 92.44 84 ASP A O 1
ATOM 648 N N . ASN A 1 85 ? -7.891 -22 -4.012 1 91.56 85 ASN A N 1
ATOM 649 C CA . ASN A 1 85 ? -7.68 -22.406 -2.627 1 91.56 85 ASN A CA 1
ATOM 650 C C . ASN A 1 85 ? -6.617 -23.5 -2.523 1 91.56 85 ASN A C 1
ATOM 652 O O . ASN A 1 85 ? -5.852 -23.531 -1.557 1 91.56 85 ASN A O 1
ATOM 656 N N . SER A 1 86 ? -6.637 -24.375 -3.451 1 93.88 86 SER A N 1
ATOM 657 C CA . SER A 1 86 ? -5.625 -25.422 -3.432 1 93.88 86 SER A CA 1
ATOM 658 C C . SER A 1 86 ? -4.219 -24.844 -3.469 1 93.88 86 SER A C 1
ATOM 660 O O . SER A 1 86 ? -3.369 -25.203 -2.65 1 93.88 86 SER A O 1
ATOM 662 N N . ARG A 1 87 ? -4.008 -23.938 -4.352 1 94.75 87 ARG A N 1
ATOM 663 C CA . ARG A 1 87 ? -2.693 -23.312 -4.477 1 94.75 87 ARG A CA 1
ATOM 664 C C . ARG A 1 87 ? -2.391 -22.422 -3.27 1 94.75 87 ARG A C 1
ATOM 666 O O . ARG A 1 87 ? -1.315 -22.531 -2.676 1 94.75 87 ARG A O 1
ATOM 673 N N . VAL A 1 88 ? -3.299 -21.641 -2.865 1 94.81 88 VAL A N 1
ATOM 674 C CA . VAL A 1 88 ? -3.092 -20.641 -1.822 1 94.81 88 VAL A CA 1
ATOM 675 C C . VAL A 1 88 ? -2.857 -21.328 -0.482 1 94.81 88 VAL A C 1
ATOM 677 O O . VAL A 1 88 ? -1.985 -20.922 0.289 1 94.81 88 VAL A O 1
ATOM 680 N N . ASN A 1 89 ? -3.541 -22.406 -0.229 1 95.56 89 ASN A N 1
ATOM 681 C CA . ASN A 1 89 ? -3.373 -23.141 1.017 1 95.56 89 ASN A CA 1
ATOM 682 C C . ASN A 1 89 ? -2.008 -23.828 1.084 1 95.56 89 ASN A C 1
ATOM 684 O O . ASN A 1 89 ? -1.468 -24.031 2.172 1 95.56 89 ASN A O 1
ATOM 688 N N . GLU A 1 90 ? -1.523 -24.156 -0.036 1 97.5 90 GLU A N 1
ATOM 689 C CA . GLU A 1 90 ? -0.224 -24.828 -0.091 1 97.5 90 GLU A CA 1
ATOM 690 C C . GLU A 1 90 ? 0.907 -23.844 0.22 1 97.5 90 GLU A C 1
ATOM 692 O O . G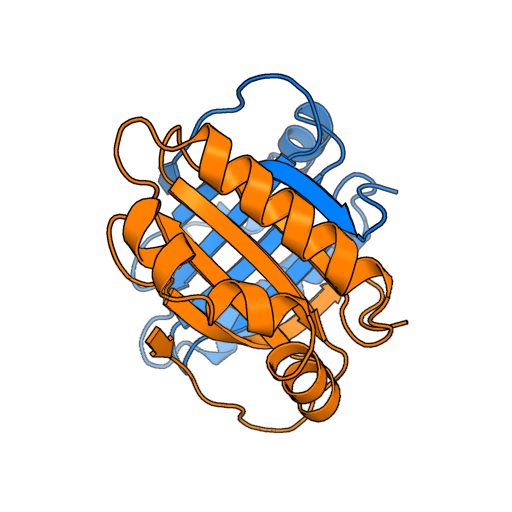LU A 1 90 ? 1.886 -24.203 0.874 1 97.5 90 GLU A O 1
ATOM 697 N N . ILE A 1 91 ? 0.755 -22.625 -0.155 1 98.38 91 ILE A N 1
ATOM 698 C CA . ILE A 1 91 ? 1.96 -21.812 -0.165 1 98.38 91 ILE A CA 1
ATOM 699 C C . ILE A 1 91 ? 1.849 -20.719 0.897 1 98.38 91 ILE A C 1
ATOM 701 O O . ILE A 1 91 ? 2.846 -20.078 1.253 1 98.38 91 ILE A O 1
ATOM 705 N N . LEU A 1 92 ? 0.668 -20.453 1.459 1 98.31 92 LEU A N 1
ATOM 706 C CA . LEU A 1 92 ? 0.484 -19.391 2.441 1 98.31 92 LEU A CA 1
ATOM 707 C C . LEU A 1 92 ? 0.215 -19.984 3.826 1 98.31 92 LEU A C 1
ATOM 709 O O . LEU A 1 92 ? -0.474 -20.984 3.955 1 98.31 92 LEU A O 1
ATOM 713 N N . THR A 1 93 ? 0.702 -19.266 4.852 1 98.12 93 THR A N 1
ATOM 714 C CA . THR A 1 93 ? 0.519 -19.688 6.238 1 98.12 93 THR A CA 1
ATOM 715 C C . THR A 1 93 ? -0.931 -19.5 6.676 1 98.12 93 THR A C 1
ATOM 717 O O . THR A 1 93 ? -1.402 -20.172 7.594 1 98.12 93 THR A O 1
ATOM 720 N N . SER A 1 94 ? -1.636 -18.562 6.168 1 96.19 94 SER A N 1
ATOM 721 C CA . SER A 1 94 ? -3.037 -18.203 6.355 1 96.19 94 SER A CA 1
ATOM 722 C C . SER A 1 94 ? -3.596 -17.484 5.125 1 96.19 94 SER A C 1
ATOM 724 O O . SER A 1 94 ? -2.838 -17.031 4.266 1 96.19 94 SER A O 1
ATOM 726 N N . PRO A 1 95 ? -4.945 -17.516 4.988 1 93.88 95 PRO A N 1
ATOM 727 C CA . PRO A 1 95 ? -5.496 -16.766 3.857 1 93.88 95 PRO A CA 1
ATOM 728 C C . PRO A 1 95 ? -4.984 -15.328 3.799 1 93.88 95 PRO A C 1
ATOM 730 O O . PRO A 1 95 ? -4.797 -14.695 4.84 1 93.88 95 PRO A O 1
ATOM 733 N N . ALA A 1 96 ? -4.746 -14.836 2.543 1 95.94 96 ALA A N 1
ATOM 734 C CA . ALA A 1 96 ? -4.379 -13.43 2.391 1 95.94 96 ALA A CA 1
ATOM 735 C C . ALA A 1 96 ? -5.434 -12.516 3.006 1 95.94 96 ALA A C 1
ATOM 737 O O . ALA A 1 96 ? -6.625 -12.836 2.99 1 95.94 96 ALA A O 1
ATOM 738 N N . HIS A 1 97 ? -4.969 -11.453 3.58 1 96.19 97 HIS A N 1
ATOM 739 C CA . HIS A 1 97 ? -5.879 -10.461 4.141 1 96.19 97 HIS A CA 1
ATOM 740 C C . HIS A 1 97 ? -5.992 -9.242 3.238 1 96.19 97 HIS A C 1
ATOM 742 O O . HIS A 1 97 ? -4.992 -8.57 2.961 1 96.19 97 HIS A O 1
ATOM 748 N N . VAL A 1 98 ? -7.207 -8.961 2.801 1 96.88 98 VAL A N 1
ATOM 749 C CA . VAL A 1 98 ? -7.473 -7.848 1.896 1 96.88 98 VAL A CA 1
ATOM 750 C C . VAL A 1 98 ? -8.117 -6.699 2.668 1 96.88 98 VAL A C 1
ATOM 752 O O . VAL A 1 98 ? -9.141 -6.891 3.336 1 96.88 98 VAL A O 1
ATOM 755 N N . TYR A 1 99 ? -7.539 -5.551 2.586 1 97.56 99 TYR A N 1
ATOM 756 C CA . TYR A 1 99 ? -8.125 -4.34 3.15 1 97.56 99 TYR A CA 1
ATOM 757 C C . TYR A 1 99 ? -8.703 -3.453 2.057 1 97.56 99 TYR A C 1
ATOM 759 O O . TYR A 1 99 ? -7.988 -3.031 1.146 1 97.56 99 TYR A O 1
ATOM 767 N N . ARG A 1 100 ? -10 -3.166 2.184 1 97.94 100 ARG A N 1
ATOM 768 C CA . ARG A 1 100 ? -10.602 -2.125 1.356 1 97.94 100 ARG A CA 1
ATOM 769 C C . ARG A 1 100 ? -10.297 -0.738 1.911 1 97.94 100 ARG A C 1
ATOM 771 O O . ARG A 1 100 ? -10.57 -0.456 3.08 1 97.94 100 ARG A O 1
ATOM 778 N N . VAL A 1 101 ? -9.703 0.121 1.003 1 97.94 101 VAL A N 1
ATOM 779 C CA . VAL A 1 101 ? -9.359 1.435 1.537 1 97.94 101 VAL A CA 1
ATOM 780 C C . VAL A 1 101 ? -9.797 2.521 0.558 1 97.94 101 VAL A C 1
ATOM 782 O O . VAL A 1 101 ? -9.953 2.262 -0.638 1 97.94 101 VAL A O 1
ATOM 785 N N . ASP A 1 102 ? -10.094 3.711 1.097 1 98.5 102 ASP A N 1
ATOM 786 C CA . ASP A 1 102 ? -10.344 4.91 0.303 1 98.5 102 ASP A CA 1
ATOM 787 C C . ASP A 1 102 ? -9.039 5.633 -0.023 1 98.5 102 ASP A C 1
ATOM 789 O O . ASP A 1 102 ? -8.195 5.832 0.855 1 98.5 102 ASP A O 1
ATOM 793 N N . VAL A 1 103 ? -8.875 5.996 -1.271 1 98.62 103 VAL A N 1
ATOM 794 C CA . VAL A 1 103 ? -7.777 6.887 -1.629 1 98.62 103 VAL A CA 1
ATOM 795 C C . VAL A 1 103 ? -8.211 8.336 -1.45 1 98.62 103 VAL A C 1
ATOM 797 O O . VAL A 1 103 ? -9.102 8.82 -2.158 1 98.62 103 VAL A O 1
ATOM 800 N N . LEU A 1 104 ? -7.574 9.031 -0.56 1 98.44 104 LEU A N 1
ATOM 801 C CA . LEU A 1 104 ? -7.961 10.398 -0.229 1 98.44 104 LEU A CA 1
ATOM 802 C C . LEU A 1 104 ? -7.254 11.398 -1.14 1 98.44 104 LEU A C 1
ATOM 804 O O . LEU A 1 104 ? -7.832 12.43 -1.5 1 98.44 104 LEU A O 1
ATOM 808 N N . ARG A 1 105 ? -5.984 11.086 -1.407 1 97.94 105 ARG A N 1
ATOM 809 C CA . ARG A 1 105 ? -5.125 11.898 -2.26 1 97.94 105 ARG A CA 1
ATOM 810 C C . ARG A 1 105 ? -4.082 11.039 -2.965 1 97.94 105 ARG A C 1
ATOM 812 O O . ARG A 1 105 ? -3.596 10.055 -2.398 1 97.94 105 ARG A O 1
ATOM 819 N N . ASN A 1 106 ? -3.814 11.469 -4.148 1 97.94 106 ASN A N 1
ATOM 820 C CA . ASN A 1 106 ? -2.789 10.703 -4.848 1 97.94 106 ASN A CA 1
ATOM 821 C C . ASN A 1 106 ? -2.01 11.57 -5.832 1 97.94 106 ASN A C 1
ATOM 823 O O . ASN A 1 106 ? -2.561 12.508 -6.41 1 97.94 106 ASN A O 1
ATOM 827 N N . LYS A 1 107 ? -0.729 11.312 -5.938 1 96.81 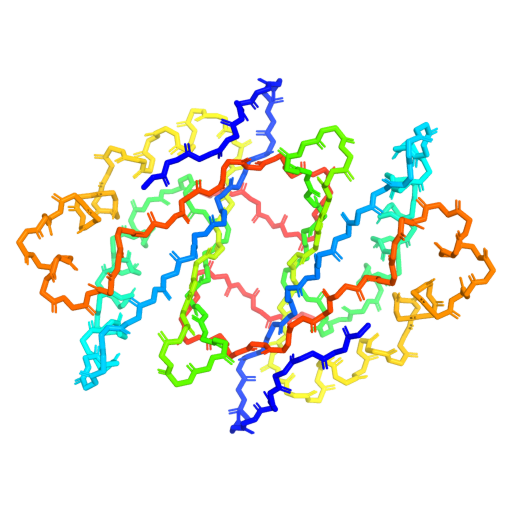107 LYS A N 1
ATOM 828 C CA . LYS A 1 107 ? 0.126 11.703 -7.055 1 96.81 107 LYS A CA 1
ATOM 829 C C . LYS A 1 107 ? 0.317 10.547 -8.031 1 96.81 107 LYS A C 1
ATOM 831 O O . LYS A 1 107 ? 1.291 9.797 -7.93 1 96.81 107 LYS A O 1
ATOM 836 N N . ALA A 1 108 ? -0.559 10.25 -8.867 1 94.88 108 ALA A N 1
ATOM 837 C CA . ALA A 1 108 ? -0.602 9.148 -9.82 1 94.88 108 ALA A CA 1
ATOM 838 C C . ALA A 1 108 ? -1.85 9.227 -10.695 1 94.88 108 ALA A C 1
ATOM 840 O O . ALA A 1 108 ? -2.877 9.766 -10.273 1 94.88 108 ALA A O 1
ATOM 841 N N . ALA A 1 109 ? -1.731 8.773 -11.969 1 93 109 ALA A N 1
ATOM 842 C CA . ALA A 1 109 ? -2.938 8.43 -12.711 1 93 109 ALA A CA 1
ATOM 843 C C . ALA A 1 109 ? -3.533 7.113 -12.219 1 93 109 ALA A C 1
ATOM 845 O O . ALA A 1 109 ? -2.807 6.145 -11.984 1 93 109 ALA A O 1
ATOM 846 N N . VAL A 1 110 ? -4.852 7.16 -11.867 1 93.94 110 VAL A N 1
ATOM 847 C CA . VAL A 1 110 ? -5.527 5.973 -11.359 1 93.94 110 VAL A CA 1
ATOM 848 C C . VAL A 1 110 ? -6.531 5.465 -12.391 1 93.94 110 VAL A C 1
ATOM 850 O O . VAL A 1 110 ? -7.441 6.191 -12.789 1 93.94 110 VAL A O 1
ATOM 853 N N . GLY A 1 111 ? -6.387 4.281 -12.719 1 82.06 111 GLY A N 1
ATOM 854 C CA . GLY A 1 111 ? -7.188 3.709 -13.789 1 82.06 111 GLY A CA 1
ATOM 855 C C . GLY A 1 111 ? -6.695 4.086 -15.172 1 82.06 111 GLY A C 1
ATOM 856 O O . GLY A 1 111 ? -5.891 5.008 -15.32 1 82.06 111 GLY A O 1
ATOM 857 N N . THR A 1 112 ? -6.703 3.217 -16.25 1 70.06 112 THR A N 1
ATOM 858 C CA . THR A 1 112 ? -6.441 3.566 -17.641 1 70.06 112 THR A CA 1
ATOM 859 C C . THR A 1 112 ? -7.199 2.637 -18.594 1 70.06 112 THR A C 1
ATOM 861 O O . THR A 1 112 ? -7.496 1.493 -18.234 1 70.06 112 THR A O 1
ATOM 864 N N . MET B 1 1 ? 8.359 5.012 14.047 1 87.88 1 MET B N 1
ATOM 865 C CA . MET B 1 1 ? 9.156 3.791 13.992 1 87.88 1 MET B CA 1
ATOM 866 C C . MET B 1 1 ? 9.336 3.314 12.555 1 87.88 1 MET B C 1
ATOM 868 O O . MET B 1 1 ? 8.422 3.439 11.742 1 87.88 1 MET B O 1
ATOM 872 N N . VAL B 1 2 ? 10.625 2.801 12.297 1 91 2 VAL B N 1
ATOM 873 C CA . VAL B 1 2 ? 10.914 2.316 10.953 1 91 2 VAL B CA 1
ATOM 874 C C . VAL B 1 2 ? 11.312 0.844 11.008 1 91 2 VAL B C 1
ATOM 876 O O . VAL B 1 2 ? 12.172 0.456 11.797 1 91 2 VAL B O 1
ATOM 879 N N . THR B 1 3 ? 10.594 0.067 10.211 1 95.62 3 THR B N 1
ATOM 880 C CA . THR B 1 3 ? 10.898 -1.355 10.109 1 95.62 3 THR B CA 1
ATOM 881 C C . THR B 1 3 ? 11.281 -1.729 8.68 1 95.62 3 THR B C 1
ATOM 883 O O . THR B 1 3 ? 10.758 -1.161 7.723 1 95.62 3 THR B O 1
ATOM 886 N N . GLY B 1 4 ? 12.188 -2.734 8.547 1 94.94 4 GLY B N 1
ATOM 887 C CA . GLY B 1 4 ? 12.602 -3.254 7.254 1 94.94 4 GLY B CA 1
ATOM 888 C C . GLY B 1 4 ? 13.984 -2.795 6.84 1 94.94 4 GLY B C 1
ATOM 889 O O . GLY B 1 4 ? 14.547 -1.879 7.441 1 94.94 4 GLY B O 1
ATOM 890 N N . GLU B 1 5 ? 14.547 -3.479 5.82 1 92.19 5 GLU B N 1
ATOM 891 C CA . GLU B 1 5 ? 15.891 -3.172 5.336 1 92.19 5 GLU B CA 1
ATOM 892 C C . GLU B 1 5 ? 15.859 -2.693 3.887 1 92.19 5 GLU B C 1
ATOM 894 O O . GLU B 1 5 ? 14.859 -2.889 3.186 1 92.19 5 GLU B O 1
ATOM 899 N N . ASN B 1 6 ? 16.891 -2.047 3.447 1 92.81 6 ASN B N 1
ATOM 900 C CA . ASN B 1 6 ? 16.984 -1.578 2.068 1 92.81 6 ASN B CA 1
ATOM 901 C C . ASN B 1 6 ? 17.141 -2.74 1.091 1 92.81 6 ASN B C 1
ATOM 903 O O . ASN B 1 6 ? 16.547 -2.729 0.012 1 92.81 6 ASN B O 1
ATOM 907 N N . GLY B 1 7 ? 17.875 -3.768 1.536 1 92.62 7 GLY B N 1
ATOM 908 C CA . GLY B 1 7 ? 18.188 -4.828 0.597 1 92.62 7 GLY B CA 1
ATOM 909 C C . GLY B 1 7 ? 18.984 -4.34 -0.606 1 92.62 7 GLY B C 1
ATOM 910 O O . GLY B 1 7 ? 19.734 -3.371 -0.51 1 92.62 7 GLY B O 1
ATOM 911 N N . GLU B 1 8 ? 18.875 -5.074 -1.755 1 95.31 8 GLU B N 1
ATOM 912 C CA . GLU B 1 8 ? 19.516 -4.699 -3.008 1 95.31 8 GLU B CA 1
ATOM 913 C C . GLU B 1 8 ? 18.828 -3.5 -3.65 1 95.31 8 GLU B C 1
ATOM 915 O O . GLU B 1 8 ? 17.609 -3.334 -3.523 1 95.31 8 GLU B O 1
ATOM 920 N N . ASP B 1 9 ? 19.641 -2.764 -4.387 1 97.88 9 ASP B N 1
ATOM 921 C CA . ASP B 1 9 ? 19.062 -1.598 -5.047 1 97.88 9 ASP B CA 1
ATOM 922 C C . ASP B 1 9 ? 18 -2.016 -6.078 1 97.88 9 ASP B C 1
ATOM 924 O O . ASP B 1 9 ? 18.062 -3.129 -6.602 1 97.88 9 ASP B O 1
ATOM 928 N N . GLY B 1 10 ? 17.031 -1.132 -6.344 1 97.69 10 GLY B N 1
ATOM 929 C CA . GLY B 1 10 ? 15.875 -1.323 -7.203 1 97.69 10 GLY B CA 1
ATOM 930 C C . GLY B 1 10 ? 14.68 -0.477 -6.797 1 97.69 10 GLY B C 1
ATOM 931 O O . GLY B 1 10 ? 14.82 0.468 -6.016 1 97.69 10 GLY B O 1
ATOM 932 N N . HIS B 1 11 ? 13.602 -0.818 -7.371 1 98.5 11 HIS B N 1
ATOM 933 C CA . HIS B 1 11 ? 12.398 -0.09 -6.992 1 98.5 11 HIS B CA 1
ATOM 934 C C . HIS B 1 11 ? 12.039 -0.335 -5.531 1 98.5 11 HIS B C 1
ATOM 936 O O . HIS B 1 11 ? 12.07 -1.476 -5.062 1 98.5 11 HIS B O 1
ATOM 942 N N . LYS B 1 12 ? 11.758 0.779 -4.781 1 98.56 12 LYS B N 1
ATOM 943 C CA . LYS B 1 12 ? 11.461 0.759 -3.354 1 98.56 12 LYS B CA 1
ATOM 944 C C . LYS B 1 12 ? 10.094 1.386 -3.066 1 98.56 12 LYS B C 1
ATOM 946 O O . LYS B 1 12 ? 9.547 2.1 -3.908 1 98.56 12 LYS B O 1
ATOM 951 N N . ALA B 1 13 ? 9.617 1.066 -1.887 1 98.44 13 ALA B N 1
ATOM 952 C CA . ALA B 1 13 ? 8.406 1.742 -1.423 1 98.44 13 ALA B CA 1
ATOM 953 C C . ALA B 1 13 ? 8.406 1.888 0.096 1 98.44 13 ALA B C 1
ATOM 955 O O . ALA B 1 13 ? 9.219 1.258 0.785 1 98.44 13 ALA B O 1
ATOM 956 N N . PHE B 1 14 ? 7.633 2.812 0.54 1 98.19 14 PHE B N 1
ATOM 957 C CA . PHE B 1 14 ? 7.191 2.855 1.929 1 98.19 14 PHE B CA 1
ATOM 958 C C . PHE B 1 14 ? 5.715 2.482 2.037 1 98.19 14 PHE B C 1
ATOM 960 O O . PHE B 1 14 ? 4.902 2.887 1.202 1 98.19 14 PHE B O 1
ATOM 967 N N . TYR B 1 15 ? 5.406 1.646 3 1 98.31 15 TYR B N 1
ATOM 968 C CA . TYR B 1 15 ? 4.074 1.62 3.596 1 98.31 15 TYR B CA 1
ATOM 969 C C . TYR B 1 15 ? 4.086 2.26 4.98 1 98.31 15 TYR B C 1
ATOM 971 O O . TYR B 1 15 ? 4.879 1.878 5.844 1 98.31 15 TYR B O 1
ATOM 979 N N . ILE B 1 16 ? 3.217 3.205 5.223 1 98 16 ILE B N 1
ATOM 980 C CA . ILE B 1 16 ? 3.186 3.926 6.492 1 98 16 ILE B CA 1
ATOM 981 C C . ILE B 1 16 ? 1.813 3.766 7.145 1 98 16 ILE B C 1
ATOM 983 O O . ILE B 1 16 ? 0.786 4.035 6.516 1 98 16 ILE B O 1
ATOM 987 N N . HIS B 1 17 ? 1.797 3.275 8.328 1 98 17 HIS B N 1
ATOM 988 C CA . HIS B 1 17 ? 0.582 3.146 9.125 1 98 17 HIS B CA 1
ATOM 989 C C . HIS B 1 17 ? 0.404 4.34 10.062 1 98 17 HIS B C 1
ATOM 991 O O . HIS B 1 17 ? 1.339 4.727 10.766 1 98 17 HIS B O 1
ATOM 997 N N . ILE B 1 18 ? -0.782 4.875 10.07 1 98.31 18 ILE B N 1
ATOM 998 C CA . ILE B 1 18 ? -1.072 6.098 10.812 1 98.31 18 ILE B CA 1
ATOM 999 C C . ILE B 1 18 ? -2.383 5.934 11.578 1 98.31 18 ILE B C 1
ATOM 1001 O O . ILE B 1 18 ? -3.422 5.629 10.992 1 98.31 18 ILE B O 1
ATOM 1005 N N . GLU B 1 19 ? -2.328 6.137 12.875 1 98.62 19 GLU B N 1
ATOM 1006 C CA . GLU B 1 19 ? -3.518 6.055 13.719 1 98.62 19 GLU B CA 1
ATOM 1007 C C . GLU B 1 19 ? -3.84 7.406 14.352 1 98.62 19 GLU B C 1
ATOM 1009 O O . GLU B 1 19 ? -3.068 7.914 15.172 1 98.62 19 GLU B O 1
ATOM 1014 N N . ALA B 1 20 ? -5.008 7.93 14.07 1 98.75 20 ALA B N 1
ATOM 1015 C CA . ALA B 1 20 ? -5.445 9.211 14.617 1 98.75 20 ALA B CA 1
ATOM 1016 C C . ALA B 1 20 ? -5.891 9.062 16.062 1 98.75 20 ALA B C 1
ATOM 1018 O O . ALA B 1 20 ? -6.508 8.062 16.438 1 98.75 20 ALA B O 1
ATOM 1019 N N . ARG B 1 21 ? -5.621 10.094 16.844 1 98.38 21 ARG B N 1
ATOM 1020 C CA . ARG B 1 21 ? -6.324 10.219 18.109 1 98.38 21 ARG B CA 1
ATOM 1021 C C . ARG B 1 21 ? -7.816 10.453 17.906 1 98.38 21 ARG B C 1
ATOM 1023 O O . ARG B 1 21 ? -8.211 11.125 16.953 1 98.38 21 ARG B O 1
ATOM 1030 N N . PRO B 1 22 ? -8.578 9.867 18.906 1 97.75 22 PRO B N 1
ATOM 1031 C CA . PRO B 1 22 ? -10.008 10.156 18.781 1 97.75 22 PRO B CA 1
ATOM 1032 C C . PRO B 1 22 ? -10.297 11.656 18.672 1 97.75 22 PRO B C 1
ATOM 1034 O O . PRO B 1 22 ? -9.789 12.438 19.484 1 97.75 22 PRO B O 1
ATOM 1037 N N . GLY B 1 23 ? -11.039 12.023 17.625 1 98.38 23 GLY B N 1
ATOM 1038 C CA . GLY B 1 23 ? -11.414 13.414 17.438 1 98.38 23 GLY B CA 1
ATOM 1039 C C . GLY B 1 23 ? -10.422 14.188 16.578 1 98.38 23 GLY B C 1
ATOM 1040 O O . GLY B 1 23 ? -10.656 15.359 16.266 1 98.38 23 GLY B O 1
ATOM 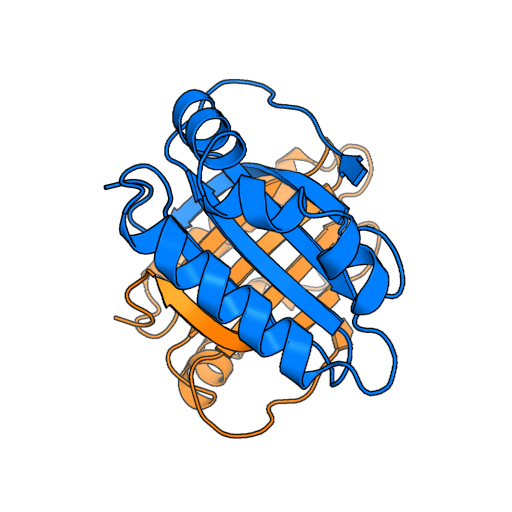1041 N N . LYS B 1 24 ? -9.336 13.547 16.188 1 98.75 24 LYS B N 1
ATOM 1042 C CA . LYS B 1 24 ? -8.289 14.234 15.445 1 98.75 24 LYS B CA 1
ATOM 1043 C C . LYS B 1 24 ? -8.219 13.734 14.008 1 98.75 24 LYS B C 1
ATOM 1045 O O . LYS B 1 24 ? -7.203 13.914 13.328 1 98.75 24 LYS B O 1
ATOM 1050 N N . GLU B 1 25 ? -9.297 13.141 13.555 1 98.62 25 GLU B N 1
ATOM 1051 C CA . GLU B 1 25 ? -9.305 12.547 12.219 1 98.62 25 GLU B CA 1
ATOM 1052 C C . GLU B 1 25 ? -9.102 13.602 11.141 1 98.62 25 GLU B C 1
ATOM 1054 O O . GLU B 1 25 ? -8.328 13.391 10.195 1 98.62 25 GLU B O 1
ATOM 1059 N N . ASP B 1 26 ? -9.734 14.719 11.25 1 98.62 26 ASP B N 1
ATOM 1060 C CA . ASP B 1 26 ? -9.617 15.781 10.25 1 98.62 26 ASP B CA 1
ATOM 1061 C C . ASP B 1 26 ? -8.203 16.359 10.242 1 98.62 26 ASP B C 1
ATOM 1063 O O . ASP B 1 26 ? -7.711 16.781 9.195 1 98.62 26 ASP B O 1
ATOM 1067 N N . ASP B 1 27 ? -7.602 16.391 11.367 1 98.69 27 ASP B N 1
ATOM 1068 C CA . ASP B 1 27 ? -6.227 16.859 11.445 1 98.69 27 ASP B CA 1
ATOM 1069 C C . ASP B 1 27 ? -5.27 15.93 10.711 1 98.69 27 ASP B C 1
ATOM 1071 O O . ASP B 1 27 ? -4.305 16.391 10.094 1 98.69 27 ASP B O 1
ATOM 1075 N N . VAL B 1 28 ? -5.535 14.656 10.773 1 98.56 28 VAL B N 1
ATOM 1076 C CA . VAL B 1 28 ? -4.703 13.695 10.062 1 98.56 28 VAL B CA 1
ATOM 1077 C C . VAL B 1 28 ? -4.918 13.844 8.555 1 98.56 28 VAL B C 1
ATOM 1079 O O . VAL B 1 28 ? -3.961 13.789 7.781 1 98.56 28 VAL B O 1
ATOM 1082 N N . VAL B 1 29 ? -6.16 14.078 8.172 1 98.62 29 VAL B N 1
ATOM 1083 C CA . VAL B 1 29 ? -6.445 14.32 6.766 1 98.62 29 VAL B CA 1
ATOM 1084 C C . VAL B 1 29 ? -5.68 15.555 6.285 1 98.62 29 VAL B C 1
ATOM 1086 O O . VAL B 1 29 ? -5.113 15.555 5.191 1 98.62 29 VAL B O 1
ATOM 1089 N N . GLN B 1 30 ? -5.625 16.578 7.098 1 98.38 30 GLN B N 1
ATOM 1090 C CA . GLN B 1 30 ? -4.875 17.766 6.758 1 98.38 30 GLN B CA 1
ATOM 1091 C C . GLN B 1 30 ? -3.379 17.484 6.672 1 98.38 30 GLN B C 1
ATOM 1093 O O . GLN B 1 30 ? -2.689 18 5.789 1 98.38 30 GLN B O 1
ATOM 1098 N N . MET B 1 31 ? -2.922 16.672 7.574 1 97.88 31 MET B N 1
ATOM 1099 C CA . MET B 1 31 ? -1.515 16.281 7.52 1 97.88 31 MET B CA 1
ATOM 1100 C C . MET B 1 31 ? -1.195 15.578 6.203 1 97.88 31 MET B C 1
ATOM 1102 O O . MET B 1 31 ? -0.167 15.852 5.582 1 97.88 31 MET B O 1
ATOM 1106 N N . LEU B 1 32 ? -2.047 14.688 5.789 1 98.12 32 LEU B N 1
ATOM 1107 C CA . LEU B 1 32 ? -1.863 13.992 4.52 1 98.12 32 LEU B CA 1
ATOM 1108 C C . LEU B 1 32 ? -1.863 14.977 3.354 1 98.12 32 LEU B C 1
ATOM 1110 O O . LEU B 1 32 ? -1.087 14.828 2.408 1 98.12 32 LEU B O 1
ATOM 1114 N N . ARG B 1 33 ? -2.723 15.984 3.447 1 98.06 33 ARG B N 1
ATOM 1115 C CA . ARG B 1 33 ? -2.764 17.016 2.42 1 98.06 33 ARG B CA 1
ATOM 1116 C C . ARG B 1 33 ? -1.454 17.797 2.373 1 98.06 33 ARG B C 1
ATOM 1118 O O . ARG B 1 33 ? -0.962 18.125 1.292 1 98.06 33 ARG B O 1
ATOM 1125 N N . ASP B 1 34 ? -0.976 18.094 3.512 1 97.38 34 ASP B N 1
ATOM 1126 C CA . ASP B 1 34 ? 0.291 18.828 3.59 1 97.38 34 ASP B CA 1
ATOM 1127 C C . ASP B 1 34 ? 1.431 18 2.996 1 97.38 34 ASP B C 1
ATOM 1129 O O . ASP B 1 34 ? 2.27 18.516 2.262 1 97.38 34 ASP B O 1
ATOM 1133 N N . ILE B 1 35 ? 1.507 16.719 3.324 1 96.81 35 ILE B N 1
ATOM 1134 C CA . ILE B 1 35 ? 2.533 15.836 2.791 1 96.81 35 ILE B CA 1
ATOM 1135 C C . ILE B 1 35 ? 2.412 15.766 1.271 1 96.81 35 ILE B C 1
ATOM 1137 O O . ILE B 1 35 ? 3.418 15.812 0.559 1 96.81 35 ILE B O 1
ATOM 1141 N N . TYR B 1 36 ? 1.187 15.664 0.82 1 97.19 36 TYR B N 1
ATOM 1142 C CA . TYR B 1 36 ? 0.914 15.656 -0.612 1 97.19 36 TYR B CA 1
ATOM 1143 C C . TYR B 1 36 ? 1.504 16.891 -1.285 1 97.19 36 TYR B C 1
ATOM 1145 O O . TYR B 1 36 ? 2.143 16.797 -2.336 1 97.19 36 TYR B O 1
ATOM 1153 N N . GLY B 1 37 ? 1.278 18.016 -0.737 1 96.69 37 GLY B N 1
ATOM 1154 C CA . GLY B 1 37 ? 1.856 19.25 -1.265 1 96.69 37 GLY B CA 1
ATOM 1155 C C . GLY B 1 37 ? 3.365 19.172 -1.405 1 96.69 37 GLY B C 1
ATOM 1156 O O . GLY B 1 37 ? 3.924 19.656 -2.396 1 96.69 37 GLY B O 1
ATOM 1157 N N . CYS B 1 38 ? 4.031 18.547 -0.472 1 95.38 38 CYS B N 1
ATOM 1158 C CA . CYS B 1 38 ? 5.484 18.422 -0.499 1 95.38 38 CYS B CA 1
ATOM 1159 C C . CYS B 1 38 ? 5.926 17.453 -1.592 1 95.38 38 CYS B C 1
ATOM 1161 O O . CYS B 1 38 ? 6.879 17.734 -2.322 1 95.38 38 CYS B O 1
ATOM 1163 N N . VAL B 1 39 ? 5.266 16.281 -1.7 1 95.31 39 VAL B N 1
ATOM 1164 C CA . VAL B 1 39 ? 5.723 15.203 -2.574 1 95.31 39 VAL B CA 1
ATOM 1165 C C . VAL B 1 39 ? 5.547 15.617 -4.035 1 95.31 39 VAL B C 1
ATOM 1167 O O . VAL B 1 39 ? 6.234 15.094 -4.918 1 95.31 39 VAL B O 1
ATOM 1170 N N . LEU B 1 40 ? 4.621 16.609 -4.273 1 95.06 40 LEU B N 1
ATOM 1171 C CA . LEU B 1 40 ? 4.414 17.094 -5.637 1 95.06 40 LEU B CA 1
ATOM 1172 C C . LEU B 1 40 ? 5.695 17.688 -6.207 1 95.06 40 LEU B C 1
ATOM 1174 O O . LEU B 1 40 ? 5.93 17.625 -7.414 1 95.06 40 LEU B O 1
ATOM 1178 N N . ASP B 1 41 ? 6.559 18.125 -5.367 1 92.19 41 ASP B N 1
ATOM 1179 C CA . ASP B 1 41 ? 7.793 18.766 -5.797 1 92.19 41 ASP B CA 1
ATOM 1180 C C . ASP B 1 41 ? 8.977 17.812 -5.727 1 92.19 41 ASP B C 1
ATOM 1182 O O . ASP B 1 41 ? 10.125 18.219 -5.934 1 92.19 41 ASP B O 1
ATOM 1186 N N . GLU B 1 42 ? 8.703 16.562 -5.418 1 94.31 42 GLU B N 1
ATOM 1187 C CA . GLU B 1 42 ? 9.75 15.555 -5.309 1 94.31 42 GLU B CA 1
ATOM 1188 C C . GLU B 1 42 ? 9.727 14.602 -6.504 1 94.31 42 GLU B C 1
ATOM 1190 O O . GLU B 1 42 ? 8.93 13.664 -6.539 1 94.31 42 GLU B O 1
ATOM 1195 N N . SER B 1 43 ? 10.664 14.758 -7.398 1 93.75 43 SER B N 1
ATOM 1196 C CA . SER B 1 43 ? 10.617 14.062 -8.68 1 93.75 43 SER B CA 1
ATOM 1197 C C . SER B 1 43 ? 10.789 12.555 -8.5 1 93.75 43 SER B C 1
ATOM 1199 O O . SER B 1 43 ? 10.211 11.766 -9.242 1 93.75 43 SER B O 1
ATOM 1201 N N . ALA B 1 44 ? 11.523 12.133 -7.484 1 95.25 44 ALA B N 1
ATOM 1202 C CA . ALA B 1 44 ? 11.789 10.711 -7.305 1 95.25 44 ALA B CA 1
ATOM 1203 C C . ALA B 1 44 ? 10.688 10.047 -6.477 1 95.25 44 ALA B C 1
ATOM 1205 O O . ALA B 1 44 ? 10.688 8.828 -6.293 1 95.25 44 ALA B O 1
ATOM 1206 N N . THR B 1 45 ? 9.727 10.859 -5.949 1 94.69 45 THR B N 1
ATOM 1207 C CA . THR B 1 45 ? 8.648 10.312 -5.133 1 94.69 45 THR B CA 1
ATOM 1208 C C . THR B 1 45 ? 7.387 10.117 -5.961 1 94.69 45 THR B C 1
ATOM 1210 O O . THR B 1 45 ? 6.785 11.094 -6.426 1 94.69 45 THR B O 1
ATOM 1213 N N . GLY B 1 46 ? 7.02 8.781 -6.008 1 92.12 46 GLY B N 1
ATOM 1214 C CA . GLY B 1 46 ? 5.77 8.422 -6.664 1 92.12 46 GLY B CA 1
ATOM 1215 C C . GLY B 1 46 ? 5.895 7.207 -7.562 1 92.12 46 GLY B C 1
ATOM 1216 O O . GLY B 1 46 ? 6.988 6.879 -8.023 1 92.12 46 GLY B O 1
ATOM 1217 N N . PRO B 1 47 ? 4.621 6.797 -7.727 1 97.5 47 PRO B N 1
ATOM 1218 C CA . PRO B 1 47 ? 3.268 7.141 -7.285 1 97.5 47 PRO B CA 1
ATOM 1219 C C . PRO B 1 47 ? 3.158 7.285 -5.77 1 97.5 47 PRO B C 1
ATOM 1221 O O . PRO B 1 47 ? 3.924 6.664 -5.031 1 97.5 47 PRO B O 1
ATOM 1224 N N . TRP B 1 48 ? 2.295 8.156 -5.328 1 98.12 48 TRP B N 1
ATOM 1225 C CA . TRP B 1 48 ? 2.018 8.438 -3.922 1 98.12 48 TRP B CA 1
ATOM 1226 C C . TRP B 1 48 ? 0.519 8.398 -3.643 1 98.12 48 TRP B C 1
ATOM 1228 O O . TRP B 1 48 ? -0.274 8.969 -4.395 1 98.12 48 TRP B O 1
ATOM 1238 N N . PHE B 1 49 ? 0.1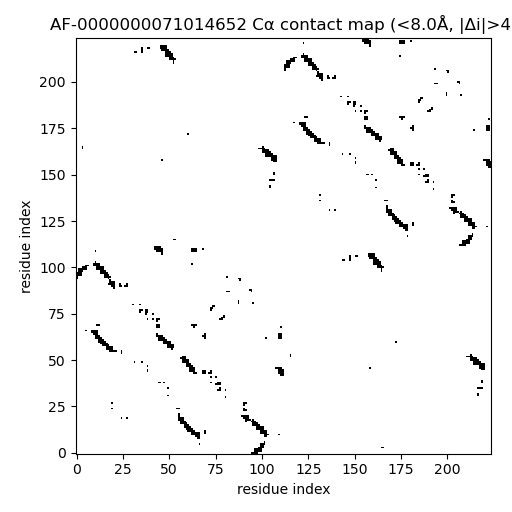23 7.691 -2.488 1 98.75 49 PHE B N 1
ATOM 1239 C CA . PHE B 1 49 ? -1.28 7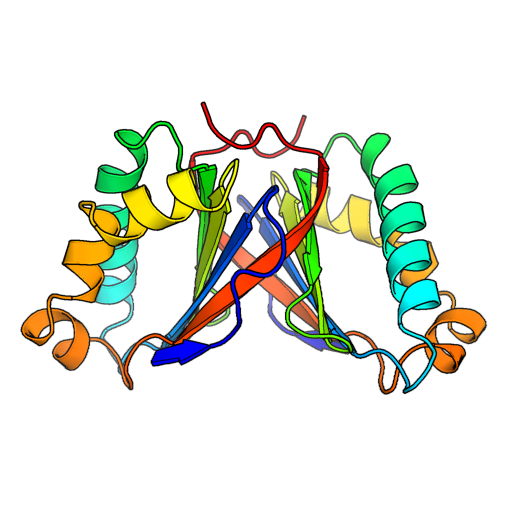.562 -2.115 1 98.75 49 PHE B CA 1
ATOM 1240 C C . PHE B 1 49 ? -1.467 7.793 -0.621 1 98.75 49 PHE B C 1
ATOM 1242 O O . PHE B 1 49 ? -0.871 7.094 0.2 1 98.75 49 PHE B O 1
ATOM 1249 N N . GLY B 1 50 ? -2.227 8.766 -0.23 1 98.62 50 GLY B N 1
ATOM 1250 C CA . GLY B 1 50 ? -2.818 8.828 1.097 1 98.62 50 GLY B CA 1
ATOM 1251 C C . GLY B 1 50 ? -4.16 8.125 1.188 1 98.62 50 GLY B C 1
ATOM 1252 O O . GLY B 1 50 ? -5.066 8.398 0.4 1 98.62 50 GLY B O 1
ATOM 1253 N N . VAL B 1 51 ? -4.277 7.203 2.186 1 98.75 51 VAL B N 1
ATOM 1254 C CA . VAL B 1 51 ? -5.449 6.332 2.182 1 98.75 51 VAL B CA 1
ATOM 1255 C C . VAL B 1 51 ? -6.082 6.312 3.57 1 98.75 51 VAL B C 1
ATOM 1257 O O . VAL B 1 51 ? -5.453 6.703 4.555 1 98.75 51 VAL B O 1
ATOM 1260 N N . ARG B 1 52 ? -7.328 5.91 3.607 1 98.56 52 ARG B N 1
ATOM 1261 C CA . ARG B 1 52 ? -8.07 5.715 4.848 1 98.56 52 ARG B CA 1
ATOM 1262 C C . ARG B 1 52 ? -8.656 4.309 4.918 1 98.56 52 ARG B C 1
ATOM 1264 O O . ARG B 1 52 ? -9.312 3.854 3.979 1 98.56 52 ARG B O 1
ATOM 1271 N N . TYR B 1 53 ? -8.398 3.602 6.059 1 97.94 53 TYR B N 1
ATOM 1272 C CA . TYR B 1 53 ? -8.898 2.258 6.32 1 97.94 53 TYR B CA 1
ATOM 1273 C C . TYR B 1 53 ? -10.219 2.307 7.082 1 97.94 53 TYR B C 1
ATOM 1275 O O . TYR B 1 53 ? -11.125 1.511 6.824 1 97.94 53 TYR B O 1
ATOM 1283 N N . SER B 1 54 ? -10.258 3.148 8.016 1 97.06 54 SER B N 1
ATOM 1284 C CA . SER B 1 54 ? -11.359 3.35 8.945 1 97.06 54 SER B CA 1
ATOM 1285 C C . SER B 1 54 ? -11.453 4.805 9.391 1 97.06 54 SER B C 1
ATOM 1287 O O . SER B 1 54 ? -10.633 5.637 8.984 1 97.06 54 SER B O 1
ATOM 1289 N N . PRO B 1 55 ? -12.406 5.125 10.188 1 96.19 55 PRO B N 1
ATOM 1290 C CA . PRO B 1 55 ? -12.492 6.52 10.617 1 96.19 55 PRO B CA 1
ATOM 1291 C C . PRO B 1 55 ? -11.195 7.023 11.25 1 96.19 55 PRO B C 1
ATOM 1293 O O . PRO B 1 55 ? -10.82 8.188 11.055 1 96.19 55 PRO B O 1
ATOM 1296 N N . THR B 1 56 ? -10.445 6.145 11.945 1 97.88 56 THR B N 1
ATOM 1297 C CA . THR B 1 56 ? -9.297 6.648 12.695 1 97.88 56 THR B CA 1
ATOM 1298 C C . THR B 1 56 ? -7.992 6.098 12.125 1 97.88 56 THR B C 1
ATOM 1300 O O . THR B 1 56 ? -6.906 6.504 12.547 1 97.88 56 THR B O 1
ATOM 1303 N N . THR B 1 57 ? -8.055 5.109 11.18 1 98.31 57 THR B N 1
ATOM 1304 C CA . THR B 1 57 ? -6.855 4.469 10.648 1 98.31 57 THR B CA 1
ATOM 1305 C C . THR B 1 57 ? -6.578 4.934 9.227 1 98.31 57 THR B C 1
ATOM 1307 O O . THR B 1 57 ? -7.43 4.805 8.344 1 98.31 57 THR B O 1
ATOM 1310 N N . PHE B 1 58 ? -5.375 5.477 9.055 1 98.75 58 PHE B N 1
ATOM 1311 C CA . PHE B 1 58 ? -4.918 5.996 7.773 1 98.75 58 PHE B CA 1
ATOM 1312 C C . PHE B 1 58 ? -3.598 5.352 7.371 1 98.75 58 PHE B C 1
ATOM 1314 O O . PHE B 1 58 ? -3.021 4.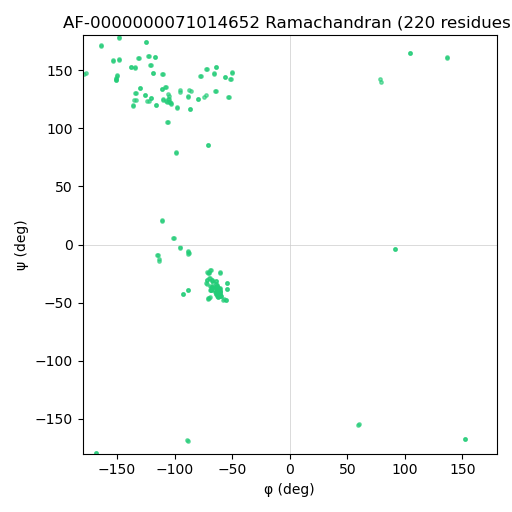57 8.133 1 98.75 58 PHE B O 1
ATOM 1321 N N . GLY B 1 59 ? -3.184 5.695 6.152 1 98.44 59 GLY B N 1
ATOM 1322 C CA . GLY B 1 59 ? -1.905 5.199 5.668 1 98.44 59 GLY B CA 1
ATOM 1323 C C . GLY B 1 59 ? -1.39 5.961 4.465 1 98.44 59 GLY B C 1
ATOM 1324 O O . GLY B 1 59 ? -2.086 6.82 3.922 1 98.44 59 GLY B O 1
ATOM 1325 N N . ILE B 1 60 ? -0.197 5.648 4.133 1 98.69 60 ILE B N 1
ATOM 1326 C CA . ILE B 1 60 ? 0.438 6.113 2.904 1 98.69 60 ILE B CA 1
ATOM 1327 C C . ILE B 1 60 ? 1.139 4.945 2.213 1 98.69 60 ILE B C 1
ATOM 1329 O O . ILE B 1 60 ? 1.794 4.133 2.867 1 98.69 60 ILE B O 1
ATOM 1333 N N . PHE B 1 61 ? 0.905 4.797 1.007 1 98.75 61 PHE B N 1
ATOM 1334 C CA . PHE B 1 61 ? 1.791 4.023 0.146 1 98.75 61 PHE B CA 1
ATOM 1335 C C . PHE B 1 61 ? 2.514 4.93 -0.844 1 98.75 61 PHE B C 1
ATOM 1337 O O . PHE B 1 61 ? 1.887 5.762 -1.501 1 98.75 61 PHE B O 1
ATOM 1344 N N . GLU B 1 62 ? 3.762 4.766 -1.003 1 98.62 62 GLU B N 1
ATOM 1345 C CA . GLU B 1 62 ? 4.543 5.578 -1.933 1 98.62 62 GLU B CA 1
ATOM 1346 C C . GLU B 1 62 ? 5.738 4.797 -2.475 1 98.62 62 GLU B C 1
ATOM 1348 O O . GLU B 1 62 ? 6.395 4.062 -1.732 1 98.62 62 GLU B O 1
ATOM 1353 N N . ALA B 1 63 ? 6.055 4.961 -3.738 1 98.38 63 ALA B N 1
ATOM 1354 C CA . ALA B 1 63 ? 7.094 4.188 -4.41 1 98.38 63 ALA B CA 1
ATOM 1355 C C . ALA B 1 63 ? 8.18 5.102 -4.965 1 98.38 63 ALA B C 1
ATOM 1357 O O . ALA B 1 63 ? 7.949 6.293 -5.195 1 98.38 63 ALA B O 1
ATOM 1358 N N . PHE B 1 64 ? 9.352 4.543 -5.113 1 98.31 64 PHE B N 1
ATOM 1359 C CA . PHE B 1 64 ? 10.562 5.242 -5.523 1 98.31 64 PHE B CA 1
ATOM 1360 C C . PHE B 1 64 ? 11.352 4.41 -6.527 1 98.31 64 PHE B C 1
ATOM 1362 O O . PHE B 1 64 ? 11.32 3.178 -6.48 1 98.31 64 PHE B O 1
ATOM 1369 N N . PRO B 1 65 ? 12.133 5.098 -7.398 1 98.12 65 PRO B N 1
ATOM 1370 C CA . PRO B 1 65 ? 12.859 4.336 -8.422 1 98.12 65 PRO B CA 1
ATOM 1371 C C . PRO B 1 65 ? 14.016 3.523 -7.836 1 98.12 65 PRO B C 1
ATOM 1373 O O . PRO B 1 65 ? 14.469 2.562 -8.461 1 98.12 65 PRO B O 1
ATOM 1376 N N . ASN B 1 66 ? 14.5 3.939 -6.73 1 98.19 66 ASN B N 1
ATOM 1377 C CA . ASN B 1 66 ? 15.633 3.277 -6.094 1 98.19 66 ASN B CA 1
ATOM 1378 C C . ASN B 1 66 ? 15.852 3.775 -4.668 1 98.19 66 ASN B C 1
ATOM 1380 O O . ASN B 1 66 ? 15.078 4.59 -4.168 1 98.19 66 ASN B O 1
ATOM 1384 N N . ILE B 1 67 ? 16.891 3.223 -3.984 1 97.81 67 ILE B N 1
ATOM 1385 C CA . ILE B 1 67 ? 17.203 3.562 -2.6 1 97.81 67 ILE B CA 1
ATOM 1386 C C . ILE B 1 67 ? 17.516 5.051 -2.49 1 97.81 67 ILE B C 1
ATOM 1388 O O . ILE B 1 67 ? 17.062 5.723 -1.56 1 97.81 67 ILE B O 1
ATOM 1392 N N . ALA B 1 68 ? 18.234 5.582 -3.445 1 97.06 68 ALA B N 1
ATOM 1393 C CA . ALA B 1 68 ? 18.609 6.996 -3.422 1 97.06 68 ALA B CA 1
ATOM 1394 C C . ALA B 1 68 ? 17.375 7.891 -3.469 1 97.06 68 ALA B C 1
ATOM 1396 O O . ALA B 1 68 ? 17.297 8.891 -2.756 1 97.06 68 ALA B O 1
ATOM 1397 N N . GLY B 1 69 ? 16.438 7.559 -4.312 1 96.62 69 GLY B N 1
ATOM 1398 C CA . GLY B 1 69 ? 15.195 8.305 -4.387 1 96.62 69 GLY B CA 1
ATOM 1399 C C . GLY B 1 69 ? 14.406 8.273 -3.09 1 96.62 69 GLY B C 1
ATOM 1400 O O . GLY B 1 69 ? 13.859 9.297 -2.668 1 96.62 69 GLY B O 1
ATOM 1401 N N . ARG B 1 70 ? 14.312 7.121 -2.475 1 96.69 70 ARG B N 1
ATOM 1402 C CA . ARG B 1 70 ? 13.633 7.004 -1.192 1 96.69 70 ARG B CA 1
ATOM 1403 C C . ARG B 1 70 ? 14.344 7.809 -0.113 1 96.69 70 ARG B C 1
ATOM 1405 O O . ARG B 1 70 ? 13.695 8.469 0.704 1 96.69 70 ARG B O 1
ATOM 1412 N N . ASP B 1 71 ? 15.672 7.797 -0.093 1 94.88 71 ASP B N 1
ATOM 1413 C CA . ASP B 1 71 ? 16.453 8.555 0.882 1 94.88 71 ASP B CA 1
ATOM 1414 C C . ASP B 1 71 ? 16.219 10.055 0.719 1 94.88 71 ASP B C 1
ATOM 1416 O O . ASP B 1 71 ? 16.125 10.789 1.708 1 94.88 71 ASP B O 1
ATOM 1420 N N . ALA B 1 72 ? 16.109 10.492 -0.499 1 93.88 72 ALA B N 1
ATOM 1421 C CA . ALA B 1 72 ? 15.852 11.906 -0.769 1 93.88 72 ALA B CA 1
ATOM 1422 C C . ALA B 1 72 ? 14.5 12.336 -0.217 1 93.88 72 ALA B C 1
ATOM 1424 O O . ALA B 1 72 ? 14.344 13.469 0.245 1 93.88 72 ALA B O 1
ATOM 1425 N N . HIS B 1 73 ? 13.516 11.453 -0.31 1 93.25 73 HIS B N 1
ATOM 1426 C CA . HIS B 1 73 ? 12.188 11.719 0.229 1 93.25 73 HIS B CA 1
ATOM 1427 C C . HIS B 1 73 ? 12.234 11.883 1.744 1 93.25 73 HIS B C 1
ATOM 1429 O O . HIS B 1 73 ? 11.555 12.758 2.297 1 93.25 73 HIS B O 1
ATOM 1435 N N . VAL B 1 74 ? 13.016 11.07 2.428 1 91.75 74 VAL B N 1
ATOM 1436 C CA . VAL B 1 74 ? 13.086 11.062 3.887 1 91.75 74 VAL B CA 1
ATOM 1437 C C . VAL B 1 74 ? 13.641 12.391 4.387 1 91.75 74 VAL B C 1
ATOM 1439 O O . VAL B 1 74 ? 13.195 12.914 5.414 1 91.75 74 VAL B O 1
ATOM 1442 N N . VAL B 1 75 ? 14.484 12.977 3.617 1 89.69 75 VAL B N 1
ATOM 1443 C CA . VAL B 1 75 ? 15.109 14.211 4.082 1 89.69 75 VAL B CA 1
ATOM 1444 C C . VAL B 1 75 ? 14.336 15.414 3.539 1 89.69 75 VAL B C 1
ATOM 1446 O O . VAL B 1 75 ? 14.641 16.562 3.889 1 89.69 75 VAL B O 1
ATOM 1449 N N . GLY B 1 76 ? 13.336 15.18 2.742 1 88.06 76 GLY B N 1
ATOM 1450 C CA . GLY B 1 76 ? 12.539 16.234 2.145 1 88.06 76 GLY B CA 1
ATOM 1451 C C . GLY B 1 76 ? 11.367 16.672 3.006 1 88.06 76 GLY B C 1
ATOM 1452 O O . GLY B 1 76 ? 11.297 16.312 4.184 1 88.06 76 GLY B O 1
ATOM 1453 N N . GLY B 1 77 ? 10.492 17.453 2.406 1 84.19 77 GLY B N 1
ATOM 1454 C CA . GLY B 1 77 ? 9.398 18.094 3.111 1 84.19 77 GLY B CA 1
ATOM 1455 C C . GLY B 1 77 ? 8.414 17.109 3.715 1 84.19 77 GLY B C 1
ATOM 1456 O O . GLY B 1 77 ? 7.887 17.344 4.801 1 84.19 77 GLY B O 1
ATOM 1457 N N . GLY B 1 78 ? 8.156 15.977 3.039 1 82.69 78 GLY B N 1
ATOM 1458 C CA . GLY B 1 78 ? 7.293 14.953 3.604 1 82.69 78 GLY B CA 1
ATOM 1459 C C . GLY B 1 78 ? 7.832 14.367 4.895 1 82.69 78 GLY B C 1
ATOM 1460 O O . GLY B 1 78 ? 7.086 14.195 5.863 1 82.69 78 GLY B O 1
ATOM 1461 N N . GLY B 1 79 ? 9.078 14.086 4.848 1 86.19 79 GLY B N 1
ATOM 1462 C CA . GLY B 1 79 ? 9.742 13.602 6.051 1 86.19 79 GLY B CA 1
ATOM 1463 C C . GLY B 1 79 ? 9.742 14.617 7.18 1 86.19 79 GLY B C 1
ATOM 1464 O O . GLY B 1 79 ? 9.578 14.25 8.344 1 86.19 79 GLY B O 1
ATOM 1465 N N . ASP B 1 80 ? 9.852 15.898 6.887 1 89.38 80 ASP B N 1
ATOM 1466 C CA . ASP B 1 80 ? 9.836 16.969 7.875 1 89.38 80 ASP B CA 1
ATOM 1467 C C . ASP B 1 80 ? 8.516 16.984 8.648 1 89.38 80 ASP B C 1
ATOM 1469 O O . ASP B 1 80 ? 8.5 17.203 9.859 1 89.38 80 ASP B O 1
ATOM 1473 N N . ILE B 1 81 ? 7.539 16.719 7.965 1 89 81 ILE B N 1
ATOM 1474 C CA . ILE B 1 81 ? 6.219 16.766 8.578 1 89 81 ILE B CA 1
ATOM 1475 C C . ILE B 1 81 ? 6.074 15.648 9.602 1 89 81 ILE B C 1
ATOM 1477 O O . ILE B 1 81 ? 5.547 15.859 10.695 1 89 81 ILE B O 1
ATOM 1481 N N . PHE B 1 82 ? 6.605 14.508 9.266 1 87.31 82 PHE B N 1
ATOM 1482 C CA . PHE B 1 82 ? 6.551 13.398 10.211 1 87.31 82 PHE B CA 1
ATOM 1483 C C . PHE B 1 82 ? 7.465 13.656 11.406 1 87.31 82 PHE B C 1
ATOM 1485 O O . PHE B 1 82 ? 7.215 13.164 12.508 1 87.31 82 PHE B O 1
ATOM 1492 N N . ARG B 1 83 ? 8.445 14.484 11.172 1 89.56 83 ARG B N 1
ATOM 1493 C CA . ARG B 1 83 ? 9.414 14.734 12.234 1 89.56 83 ARG B CA 1
ATOM 1494 C C . ARG B 1 83 ? 8.953 15.875 13.133 1 89.56 83 ARG B C 1
ATOM 1496 O O . ARG B 1 83 ? 9.594 16.172 14.141 1 89.56 83 ARG B O 1
ATOM 1503 N N . ASP B 1 84 ? 7.918 16.516 12.734 1 92.62 84 ASP B N 1
ATOM 1504 C CA . ASP B 1 84 ? 7.328 17.516 13.633 1 92.62 84 ASP B CA 1
ATOM 1505 C C . ASP B 1 84 ? 6.645 16.844 14.82 1 92.62 84 ASP B C 1
ATOM 1507 O O . ASP B 1 84 ? 5.422 16.688 14.836 1 92.62 84 ASP B O 1
ATOM 1511 N N . ASN B 1 85 ? 7.367 16.578 15.773 1 91.62 85 ASN B N 1
ATOM 1512 C CA . ASN B 1 85 ? 6.926 15.773 16.906 1 91.62 85 ASN B CA 1
ATOM 1513 C C . ASN B 1 85 ? 5.785 16.453 17.656 1 91.62 85 ASN B C 1
ATOM 1515 O O . ASN B 1 85 ? 4.887 15.789 18.172 1 91.62 85 ASN B O 1
ATOM 1519 N N . SER B 1 86 ? 5.895 17.734 17.797 1 93.94 86 SER B N 1
ATOM 1520 C CA . SER B 1 86 ? 4.824 18.453 18.469 1 93.94 86 SER B CA 1
ATOM 1521 C C . SER B 1 86 ? 3.48 18.219 17.781 1 93.94 86 SER B C 1
ATOM 1523 O O . SER B 1 86 ? 2.496 17.875 18.453 1 93.94 86 SER B O 1
ATOM 1525 N N . ARG B 1 87 ? 3.473 18.328 16.5 1 95 87 ARG B N 1
ATOM 1526 C CA . ARG B 1 87 ? 2.238 18.125 15.75 1 95 87 ARG B CA 1
ATOM 1527 C C . ARG B 1 87 ? 1.82 16.656 15.766 1 95 87 ARG B C 1
ATOM 1529 O O . ARG B 1 87 ? 0.664 16.328 16.047 1 95 87 ARG B O 1
ATOM 1536 N N . VAL B 1 88 ? 2.701 15.781 15.539 1 94.94 88 VAL B N 1
ATOM 1537 C CA . VAL B 1 88 ? 2.41 14.359 15.375 1 94.94 88 VAL B CA 1
ATOM 1538 C C . VAL B 1 88 ? 1.936 13.773 16.703 1 94.94 88 VAL B C 1
ATOM 1540 O O . VAL B 1 88 ? 0.991 12.984 16.75 1 94.94 88 VAL B O 1
ATOM 1543 N N . ASN B 1 89 ? 2.498 14.227 17.797 1 95.62 89 ASN B N 1
ATOM 1544 C CA . ASN B 1 89 ? 2.102 13.734 19.109 1 95.62 89 ASN B CA 1
ATOM 1545 C C . ASN B 1 89 ? 0.699 14.211 19.484 1 95.62 89 ASN B C 1
ATOM 1547 O O . ASN B 1 89 ? -0.005 13.539 20.25 1 95.62 89 ASN B O 1
ATOM 1551 N N . GLU B 1 90 ? 0.365 15.312 18.984 1 97.56 90 GLU B N 1
ATOM 1552 C CA . GLU B 1 90 ? -0.955 15.859 19.266 1 97.56 90 GLU B CA 1
ATOM 1553 C C . GLU B 1 90 ? -2.049 15.086 18.547 1 97.56 90 GLU B C 1
ATOM 1555 O O . GLU B 1 90 ? -3.137 14.875 19.094 1 97.56 90 GLU B O 1
ATOM 1560 N N . ILE B 1 91 ? -1.765 14.594 17.391 1 98.38 91 ILE B N 1
ATOM 1561 C CA . ILE B 1 91 ? -2.896 14.172 16.578 1 98.38 91 ILE B CA 1
ATOM 1562 C C . ILE B 1 91 ? -2.867 12.648 16.406 1 98.38 91 ILE B C 1
ATOM 1564 O O . ILE B 1 91 ? -3.859 12.047 15.992 1 98.38 91 ILE B O 1
ATOM 1568 N N . LEU B 1 92 ? -1.764 11.969 16.75 1 98.31 92 LEU B N 1
ATOM 1569 C CA . LEU B 1 92 ? -1.651 10.523 16.562 1 98.31 92 LEU B CA 1
ATOM 1570 C C . LEU B 1 92 ? -1.631 9.797 17.906 1 98.31 92 LEU B C 1
ATOM 1572 O O . LEU B 1 92 ? -1.044 10.297 18.875 1 98.31 92 LEU B O 1
ATOM 1576 N N . THR B 1 93 ? -2.209 8.594 17.922 1 98.12 93 THR B N 1
ATOM 1577 C CA . THR B 1 93 ? -2.258 7.777 19.125 1 98.12 93 THR B CA 1
ATOM 1578 C C . THR B 1 93 ? -0.877 7.219 19.453 1 98.12 93 THR B C 1
ATOM 1580 O O . THR B 1 93 ? -0.593 6.898 20.609 1 98.12 93 THR B O 1
ATOM 1583 N N . SER B 1 94 ? -0.045 6.973 18.516 1 96.31 94 SER B N 1
ATOM 1584 C CA . SER B 1 94 ? 1.335 6.5 18.562 1 96.31 94 SER B CA 1
ATOM 1585 C C . SER B 1 94 ? 2.113 6.965 17.328 1 96.31 94 SER B C 1
ATOM 1587 O O . SER B 1 94 ? 1.521 7.395 16.344 1 96.31 94 SER B O 1
ATOM 1589 N N . PRO B 1 95 ? 3.467 6.992 17.453 1 93.88 95 PRO B N 1
ATOM 1590 C CA . PRO B 1 95 ? 4.227 7.355 16.25 1 93.88 95 PRO B CA 1
ATOM 1591 C C . PRO B 1 95 ? 3.83 6.523 15.039 1 93.88 95 PRO B C 1
ATOM 1593 O O . PRO B 1 95 ? 3.539 5.332 15.164 1 93.88 95 PRO B O 1
ATOM 1596 N N . ALA B 1 96 ? 3.811 7.203 13.844 1 96 96 ALA B N 1
ATOM 1597 C CA . ALA B 1 96 ? 3.564 6.457 12.609 1 96 96 ALA B CA 1
ATOM 1598 C C . ALA B 1 96 ? 4.582 5.332 12.438 1 96 96 ALA B C 1
ATOM 1600 O O . ALA B 1 96 ? 5.738 5.461 12.852 1 96 96 ALA B O 1
ATOM 1601 N N . HIS B 1 97 ? 4.102 4.254 11.906 1 96.25 97 HIS B N 1
ATOM 1602 C CA . HIS B 1 97 ? 4.984 3.133 11.625 1 96.25 97 HIS B CA 1
ATOM 1603 C C . HIS B 1 97 ? 5.309 3.053 10.133 1 96.25 97 HIS B C 1
ATOM 1605 O O . HIS B 1 97 ? 4.406 2.916 9.305 1 96.25 97 HIS B O 1
ATOM 1611 N N . VAL B 1 98 ? 6.598 3.119 9.82 1 96.88 98 VAL B N 1
ATOM 1612 C CA . VAL B 1 98 ? 7.066 3.102 8.438 1 96.88 98 VAL B CA 1
ATOM 1613 C C . VAL B 1 98 ? 7.676 1.737 8.117 1 96.88 98 VAL B C 1
ATOM 1615 O O . VAL B 1 98 ? 8.578 1.274 8.82 1 96.88 98 VAL B O 1
ATOM 1618 N N . TYR B 1 99 ? 7.188 1.123 7.102 1 97.56 99 TYR B N 1
ATOM 1619 C CA . TYR B 1 99 ? 7.766 -0.117 6.598 1 97.56 99 TYR B CA 1
ATOM 1620 C C . TYR B 1 99 ? 8.562 0.133 5.324 1 97.56 99 TYR B C 1
ATOM 1622 O O . TYR B 1 99 ? 8.016 0.622 4.328 1 97.56 99 TYR B O 1
ATOM 1630 N N . ARG B 1 100 ? 9.844 -0.235 5.367 1 97.94 100 ARG B N 1
ATOM 1631 C CA . ARG B 1 100 ? 10.633 -0.291 4.141 1 97.94 100 ARG B CA 1
ATOM 1632 C C . ARG B 1 100 ? 10.344 -1.573 3.365 1 97.94 100 ARG B C 1
ATOM 1634 O O . ARG B 1 100 ? 10.469 -2.674 3.91 1 97.94 100 ARG B O 1
ATOM 1641 N N . VAL B 1 101 ? 9.953 -1.379 2.051 1 97.94 101 VAL B N 1
ATOM 1642 C CA . VAL B 1 101 ? 9.633 -2.6 1.316 1 97.94 101 VAL B CA 1
ATOM 1643 C C . VAL B 1 101 ? 10.281 -2.555 -0.065 1 97.94 101 VAL B C 1
ATOM 1645 O O . VAL B 1 101 ? 10.586 -1.477 -0.58 1 97.94 101 VAL B O 1
ATOM 1648 N N . ASP B 1 102 ? 10.562 -3.75 -0.615 1 98.5 102 ASP B N 1
ATOM 1649 C CA . ASP B 1 102 ? 11.008 -3.91 -1.997 1 98.5 102 ASP B CA 1
ATOM 1650 C C . ASP B 1 102 ? 9.812 -4.023 -2.943 1 98.5 102 ASP B C 1
ATOM 1652 O O . ASP B 1 102 ? 8.867 -4.77 -2.676 1 98.5 102 ASP B O 1
ATOM 1656 N N . VAL B 1 103 ? 9.867 -3.275 -4.02 1 98.62 103 VAL B N 1
ATOM 1657 C CA . VAL B 1 103 ? 8.898 -3.486 -5.09 1 98.62 103 VAL B CA 1
ATOM 1658 C C . VAL B 1 103 ? 9.398 -4.574 -6.039 1 98.62 103 VAL B C 1
ATOM 1660 O O . VAL B 1 103 ? 10.414 -4.391 -6.719 1 98.62 103 VAL B O 1
ATOM 1663 N N . LEU B 1 104 ? 8.688 -5.645 -6.113 1 98.38 104 LEU B N 1
ATOM 1664 C CA . LEU B 1 104 ? 9.117 -6.789 -6.91 1 98.38 104 LEU B CA 1
ATOM 1665 C C . LEU B 1 104 ? 8.617 -6.668 -8.344 1 98.38 104 LEU B C 1
ATOM 1667 O O . LEU B 1 104 ? 9.305 -7.074 -9.281 1 98.38 104 LEU B O 1
ATOM 1671 N N . ARG B 1 105 ? 7.383 -6.18 -8.461 1 97.94 105 ARG B N 1
ATOM 1672 C CA . ARG B 1 105 ? 6.711 -5.973 -9.734 1 97.94 105 ARG B CA 1
ATOM 1673 C C . ARG B 1 105 ? 5.73 -4.809 -9.656 1 97.94 105 ARG B C 1
ATOM 1675 O O . ARG B 1 105 ? 5.098 -4.594 -8.617 1 97.94 105 ARG B O 1
ATOM 1682 N N . ASN B 1 106 ? 5.664 -4.156 -10.766 1 98 106 ASN B N 1
ATOM 1683 C CA . ASN B 1 106 ? 4.707 -3.055 -10.758 1 98 106 ASN B CA 1
ATOM 1684 C C . ASN B 1 106 ? 4.137 -2.789 -12.148 1 98 106 ASN B C 1
ATOM 1686 O O . ASN B 1 106 ? 4.828 -2.973 -13.148 1 98 106 ASN B O 1
ATOM 1690 N N . LYS B 1 107 ? 2.869 -2.453 -12.203 1 96.81 107 LYS B N 1
ATOM 1691 C CA . LYS B 1 107 ? 2.213 -1.778 -13.32 1 96.81 107 LYS B CA 1
ATOM 1692 C C . LYS B 1 107 ? 2.084 -0.281 -13.062 1 96.81 107 LYS B C 1
ATOM 1694 O O . LYS B 1 107 ? 1.063 0.179 -12.539 1 96.81 107 LYS B O 1
ATOM 1699 N N . ALA B 1 108 ? 3.037 0.499 -13.227 1 94.81 108 ALA B N 1
ATOM 1700 C CA . ALA B 1 108 ? 3.141 1.933 -12.961 1 94.81 108 ALA B CA 1
ATOM 1701 C C . ALA B 1 108 ? 4.516 2.463 -13.359 1 94.81 108 ALA B C 1
ATOM 1703 O O . ALA B 1 108 ? 5.504 1.726 -13.328 1 94.81 108 ALA B O 1
ATOM 1704 N N . ALA B 1 109 ? 4.555 3.729 -13.836 1 93.19 109 ALA B N 1
ATOM 1705 C CA . ALA B 1 109 ? 5.836 4.43 -13.836 1 93.19 109 ALA B CA 1
ATOM 1706 C C . ALA B 1 109 ? 6.246 4.828 -12.414 1 93.19 109 ALA B C 1
ATOM 1708 O O . ALA B 1 109 ? 5.41 5.266 -11.625 1 93.19 109 ALA B O 1
ATOM 1709 N N . VAL B 1 110 ? 7.508 4.457 -12.039 1 94 110 VAL B N 1
ATOM 1710 C CA . VAL B 1 110 ? 8.008 4.77 -10.703 1 94 110 VAL B CA 1
ATOM 1711 C C . VAL B 1 110 ? 9.102 5.836 -10.797 1 94 110 VAL B C 1
ATOM 1713 O O . VAL B 1 110 ? 10.117 5.641 -11.469 1 94 110 VAL B O 1
ATOM 1716 N N . GLY B 1 111 ? 8.898 6.855 -10.102 1 82.75 111 GLY B N 1
ATOM 1717 C CA . GLY B 1 111 ? 9.789 8 -10.203 1 82.75 111 GLY B CA 1
ATOM 1718 C C . GLY B 1 111 ? 9.516 8.867 -11.414 1 82.75 111 GLY B C 1
ATOM 1719 O O . GLY B 1 111 ? 8.828 8.438 -12.344 1 82.75 111 GLY B O 1
ATOM 1720 N N . THR B 1 112 ? 9.555 10.227 -11.414 1 69.81 112 THR B N 1
ATOM 1721 C CA . THR B 1 112 ? 9.523 11.109 -12.578 1 69.81 112 THR B CA 1
ATOM 1722 C C . THR B 1 112 ? 10.312 12.383 -12.32 1 69.81 112 THR B C 1
ATOM 1724 O O . THR B 1 112 ? 10.469 12.805 -11.164 1 69.81 112 THR B O 1
#

Sequence (224 aa):
MVTGENGEDGHKAFYIHIEARPGKEDDVVQMLRDIYGCVLDESATGPWFGVRYSPTTFGIFEAFPNIAGRDAHVVGGGGDIFRDNSRVNEILTSPAHVYRVDVLRNKAAVGTMVTGENGEDGHKAFYIHIEARPGKEDDVVQMLRDIYGCVLDESATGPWFGVRYSPTTFGIFEAFPNIAGRDAHVVGGGGDIFRDNSRVNEILTSPAHVYRVDVLRNKAAVGT

pLDDT: mean 95.51, std 4.39, range [69.81, 98.75]